Protein AF-A0A7S6MC60-F1 (afdb_monomer_lite)

Structure (mmCIF, N/CA/C/O backbone):
data_AF-A0A7S6MC60-F1
#
_entry.id   AF-A0A7S6MC60-F1
#
loop_
_atom_site.group_PDB
_atom_site.id
_atom_site.type_symbol
_atom_site.label_atom_id
_atom_site.label_alt_id
_atom_site.label_comp_id
_atom_site.label_asym_id
_atom_site.label_entity_id
_atom_site.label_seq_id
_atom_site.pdbx_PDB_ins_code
_atom_site.Cartn_x
_atom_site.Cartn_y
_atom_site.Cartn_z
_atom_site.occupancy
_atom_site.B_iso_or_equiv
_atom_site.auth_seq_id
_atom_site.auth_comp_id
_atom_site.auth_asym_id
_atom_site.auth_atom_id
_atom_site.pdbx_PDB_model_num
ATOM 1 N N . MET A 1 1 ? -54.151 -25.146 56.500 1.00 46.50 1 MET A N 1
ATOM 2 C CA . MET A 1 1 ? -52.822 -24.507 56.371 1.00 46.50 1 MET A CA 1
ATOM 3 C C . MET A 1 1 ? -52.352 -24.653 54.926 1.00 46.50 1 MET A C 1
ATOM 5 O O . MET A 1 1 ? -52.074 -25.768 54.509 1.00 46.50 1 MET A O 1
ATOM 9 N N . ARG A 1 2 ? -52.364 -23.575 54.129 1.00 43.38 2 ARG A N 1
ATOM 10 C CA . ARG A 1 2 ? -51.933 -23.586 52.716 1.00 43.38 2 ARG A CA 1
ATOM 11 C C . ARG A 1 2 ? -50.497 -23.059 52.630 1.00 43.38 2 ARG A C 1
ATOM 13 O O . ARG A 1 2 ? -50.259 -21.909 52.979 1.00 43.38 2 ARG A O 1
ATOM 20 N N . ARG A 1 3 ? -49.551 -23.901 52.200 1.00 53.25 3 ARG A N 1
ATOM 21 C CA . ARG A 1 3 ? -48.164 -23.510 51.899 1.00 53.25 3 ARG A CA 1
ATOM 22 C C . ARG A 1 3 ? -48.101 -22.968 50.470 1.00 53.25 3 ARG A C 1
ATOM 24 O O . ARG A 1 3 ? -48.408 -23.696 49.532 1.00 53.25 3 ARG A O 1
ATOM 31 N N . ILE A 1 4 ? -47.710 -21.705 50.325 1.00 55.50 4 ILE A N 1
ATOM 32 C CA . ILE A 1 4 ? -47.399 -21.062 49.044 1.00 55.50 4 ILE A CA 1
ATOM 33 C C . ILE A 1 4 ? -45.894 -21.235 48.818 1.00 55.50 4 ILE A C 1
ATOM 35 O O . ILE A 1 4 ? -45.091 -20.700 49.581 1.00 55.50 4 ILE A O 1
ATOM 39 N N . ILE A 1 5 ? -45.514 -22.018 47.808 1.00 55.00 5 ILE A N 1
ATOM 40 C CA . ILE A 1 5 ? -44.117 -22.214 47.403 1.00 55.00 5 ILE A CA 1
ATOM 41 C C . ILE A 1 5 ? -43.801 -21.141 46.357 1.00 55.00 5 ILE A C 1
ATOM 43 O O . ILE A 1 5 ? -44.327 -21.182 45.249 1.00 55.00 5 ILE A O 1
ATOM 47 N N . HIS A 1 6 ? -42.975 -20.161 46.725 1.00 49.56 6 HIS A N 1
ATOM 48 C CA . HIS A 1 6 ? -42.449 -19.163 45.796 1.00 49.56 6 HIS A CA 1
ATOM 49 C C . HIS A 1 6 ? -41.270 -19.780 45.036 1.00 49.56 6 HIS A C 1
ATOM 51 O O . HIS A 1 6 ? -40.177 -19.922 45.581 1.00 49.56 6 HIS A O 1
ATOM 57 N N . GLY A 1 7 ? -41.509 -20.186 43.788 1.00 44.38 7 GLY A N 1
ATOM 58 C CA . GLY A 1 7 ? -40.456 -20.586 42.858 1.00 44.38 7 GLY A CA 1
ATOM 59 C C . GLY A 1 7 ? -39.702 -19.352 42.369 1.00 44.38 7 GLY A C 1
ATOM 60 O O . GLY A 1 7 ? -40.225 -18.590 41.561 1.00 44.38 7 GLY A O 1
ATOM 61 N N . GLY A 1 8 ? -38.491 -19.142 42.886 1.00 43.47 8 GLY A N 1
ATOM 62 C CA . GLY A 1 8 ? -37.583 -18.102 42.414 1.00 43.47 8 GLY A CA 1
ATOM 63 C C . GLY A 1 8 ? -37.073 -18.432 41.013 1.00 43.47 8 GLY A C 1
ATOM 64 O O . GLY A 1 8 ? -36.365 -19.418 40.820 1.00 43.47 8 GLY A O 1
ATOM 65 N N . LEU A 1 9 ? -37.441 -17.604 40.038 1.00 47.47 9 LEU A N 1
ATOM 66 C CA . LEU A 1 9 ? -36.880 -17.618 38.693 1.00 47.47 9 LEU A CA 1
ATOM 67 C C . LEU A 1 9 ? -35.435 -17.106 38.767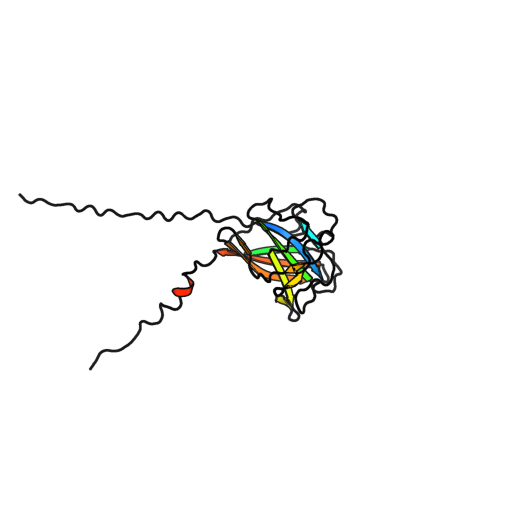 1.00 47.47 9 LEU A C 1
ATOM 69 O O . LEU A 1 9 ? -35.199 -15.910 38.926 1.00 47.47 9 LEU A O 1
ATOM 73 N N . MET A 1 10 ? -34.466 -18.014 38.677 1.00 44.56 10 MET A N 1
ATOM 74 C CA . MET A 1 10 ? -33.053 -17.662 38.570 1.00 44.56 10 MET A CA 1
ATOM 75 C C . MET A 1 10 ? -32.755 -17.318 37.107 1.00 44.56 10 MET A C 1
ATOM 77 O O . MET A 1 10 ? -32.640 -18.200 36.259 1.00 44.56 10 MET A O 1
ATOM 81 N N . VAL A 1 11 ? -32.687 -16.024 36.796 1.00 46.78 11 VAL A N 1
ATOM 82 C CA . VAL A 1 11 ? -32.248 -15.542 35.481 1.00 46.78 11 VAL A CA 1
ATOM 83 C C . VAL A 1 11 ? -30.729 -15.677 35.421 1.00 46.78 11 VAL A C 1
ATOM 85 O O . VAL A 1 11 ? -30.001 -14.941 36.084 1.00 46.78 11 VAL A O 1
ATOM 88 N N . LEU A 1 12 ? -30.253 -16.650 34.647 1.00 45.44 12 LEU A N 1
ATOM 89 C CA . LEU A 1 12 ? -28.838 -16.831 34.344 1.00 45.44 12 LEU A CA 1
ATOM 90 C C . LEU A 1 12 ? -28.432 -15.757 33.320 1.00 45.44 12 LEU A C 1
ATOM 92 O O . LEU A 1 12 ? -28.689 -15.895 32.126 1.00 45.44 12 LEU A O 1
ATOM 96 N N . ALA A 1 13 ? -27.854 -14.650 33.785 1.00 49.41 13 ALA A N 1
ATOM 97 C CA . ALA A 1 13 ? -27.271 -13.648 32.900 1.00 49.41 13 ALA A CA 1
ATOM 98 C C . ALA A 1 13 ? -25.959 -14.205 32.328 1.00 49.41 13 ALA A C 1
ATOM 100 O O . ALA A 1 13 ? -24.947 -14.266 33.024 1.00 49.41 13 ALA A O 1
ATOM 101 N N . ALA A 1 14 ? -25.979 -14.646 31.070 1.00 53.31 14 ALA A N 1
ATOM 102 C CA . ALA A 1 14 ? -24.759 -14.959 30.339 1.00 53.31 14 ALA A CA 1
ATOM 103 C C . ALA A 1 14 ? -24.030 -13.643 30.033 1.00 53.31 14 ALA A C 1
ATOM 105 O O . ALA A 1 14 ? -24.448 -12.870 29.172 1.00 53.31 14 ALA A O 1
ATOM 106 N N . SER A 1 15 ? -22.953 -13.366 30.763 1.00 47.91 15 SER A N 1
ATOM 107 C CA . SER A 1 15 ? -22.016 -12.301 30.428 1.00 47.91 15 SER A CA 1
ATOM 108 C C . SER A 1 15 ? -21.261 -12.695 29.159 1.00 47.91 15 SER A C 1
ATOM 110 O O . SER A 1 15 ? -20.365 -13.534 29.187 1.00 47.91 15 SER A O 1
ATOM 112 N N . VAL A 1 16 ? -21.634 -12.094 28.029 1.00 49.34 16 VAL A N 1
ATOM 113 C CA . VAL A 1 16 ? -20.835 -12.160 26.803 1.00 49.34 16 VAL A CA 1
ATOM 114 C C . VAL A 1 16 ? -19.623 -11.259 27.022 1.00 49.34 16 VAL A C 1
ATOM 116 O O . VAL A 1 16 ? -19.734 -10.036 26.974 1.00 49.34 16 VAL A O 1
ATOM 119 N N . SER A 1 17 ? -18.469 -11.850 27.325 1.00 45.97 17 SER A N 1
ATOM 120 C CA . SER A 1 17 ? -17.206 -11.118 27.306 1.00 45.97 17 SER A CA 1
ATOM 121 C C . SER A 1 17 ? -16.861 -10.814 25.850 1.00 45.97 17 SER A C 1
ATOM 123 O O . SER A 1 17 ? -16.467 -11.712 25.104 1.00 45.97 17 SER A O 1
ATOM 125 N N . LEU A 1 18 ? -17.028 -9.561 25.434 1.00 53.09 18 LEU A N 1
ATOM 126 C CA . LEU A 1 18 ? -16.421 -9.070 24.203 1.00 53.09 18 LEU A CA 1
ATOM 127 C C . LEU A 1 18 ? -14.907 -9.092 24.432 1.00 53.09 18 LEU A C 1
ATOM 129 O O . LEU A 1 18 ? -14.402 -8.370 25.292 1.00 53.09 18 LEU A O 1
ATOM 133 N N . ALA A 1 19 ? -14.193 -9.976 23.733 1.00 58.09 19 ALA A N 1
ATOM 134 C CA . ALA A 1 19 ? -12.740 -9.889 23.681 1.00 58.09 19 ALA A CA 1
ATOM 135 C C . ALA A 1 19 ? -12.373 -8.496 23.150 1.00 58.09 19 ALA A C 1
ATOM 137 O O . ALA A 1 19 ? -13.022 -8.007 22.223 1.00 58.09 19 ALA A O 1
ATOM 138 N N . ALA A 1 20 ? -11.377 -7.848 23.757 1.00 61.12 20 ALA A N 1
ATOM 139 C CA . ALA A 1 20 ? -10.865 -6.587 23.241 1.00 61.12 20 ALA A CA 1
ATOM 140 C C . ALA A 1 20 ? -10.421 -6.804 21.786 1.00 61.12 20 ALA A C 1
ATOM 142 O O . ALA A 1 20 ? -9.599 -7.679 21.508 1.00 61.12 20 ALA A O 1
ATOM 143 N N . GLN A 1 21 ? -11.035 -6.057 20.872 1.00 71.88 21 GLN A N 1
ATOM 144 C CA . GLN A 1 21 ? -10.693 -6.042 19.455 1.00 71.88 21 GLN A CA 1
ATOM 145 C C . GLN A 1 21 ? -9.250 -5.539 19.335 1.00 71.88 21 GLN A C 1
ATOM 147 O O . GLN A 1 21 ? -8.902 -4.552 19.985 1.00 71.88 21 GLN A O 1
ATOM 152 N N . ALA A 1 22 ? -8.393 -6.239 18.588 1.00 79.00 22 ALA A N 1
ATOM 153 C CA . ALA A 1 22 ? -7.028 -5.755 18.407 1.00 79.00 22 ALA A CA 1
ATOM 154 C C . ALA A 1 22 ? -7.021 -4.529 17.493 1.00 79.00 22 ALA A C 1
ATOM 156 O O . ALA A 1 22 ? -7.722 -4.495 16.478 1.00 79.00 22 ALA A O 1
ATOM 157 N N . ASP A 1 23 ? -6.188 -3.556 17.840 1.00 90.12 23 ASP A N 1
ATOM 158 C CA . ASP A 1 23 ? -5.912 -2.413 16.986 1.00 90.12 23 ASP A CA 1
ATOM 159 C C . ASP A 1 23 ? -5.128 -2.867 15.745 1.00 90.12 23 ASP A C 1
ATOM 161 O O . ASP A 1 23 ? -4.190 -3.662 15.839 1.00 90.12 23 ASP A O 1
ATOM 165 N N . ILE A 1 24 ? -5.500 -2.346 14.572 1.00 93.50 24 ILE A N 1
ATOM 166 C CA . ILE A 1 24 ? -4.701 -2.489 13.350 1.00 93.50 24 ILE A CA 1
ATOM 167 C C . ILE A 1 24 ? -4.010 -1.164 13.081 1.00 93.50 24 ILE A C 1
ATOM 169 O O . ILE A 1 24 ? -4.656 -0.120 13.006 1.00 93.50 24 ILE A O 1
ATOM 173 N N . TYR A 1 25 ? -2.708 -1.215 12.851 1.00 94.81 25 TYR A N 1
ATOM 174 C CA . TYR A 1 25 ? -1.922 -0.063 12.443 1.00 94.81 25 TYR A CA 1
ATOM 175 C C . TYR A 1 25 ? -1.425 -0.228 11.008 1.00 94.81 25 TYR A C 1
ATOM 177 O O . TYR A 1 25 ? -0.925 -1.294 10.672 1.00 94.81 25 TYR A O 1
ATOM 185 N N . LEU A 1 26 ? -1.513 0.816 10.176 1.00 94.75 26 LEU A N 1
ATOM 186 C CA . LEU A 1 26 ? -0.735 0.936 8.935 1.00 94.75 26 LEU A CA 1
ATOM 187 C C . LEU A 1 26 ? 0.652 1.470 9.298 1.00 94.75 26 LEU A C 1
ATOM 189 O O . LEU A 1 26 ? 0.781 2.633 9.692 1.00 94.75 26 LEU A O 1
ATOM 193 N N . THR A 1 27 ? 1.666 0.615 9.188 1.00 92.31 27 THR A N 1
ATOM 194 C CA . THR A 1 27 ? 3.013 0.861 9.735 1.00 92.31 27 THR A CA 1
ATOM 195 C C . THR A 1 27 ? 4.042 1.194 8.664 1.00 92.31 27 THR A C 1
ATOM 197 O O . THR A 1 27 ? 5.064 1.805 8.964 1.00 92.31 27 THR A O 1
ATOM 200 N N . SER A 1 28 ? 3.769 0.855 7.405 1.00 91.12 28 SER A N 1
ATOM 201 C CA . SER A 1 28 ? 4.567 1.287 6.259 1.00 91.12 28 SER A CA 1
ATOM 202 C C . SER A 1 28 ? 3.788 1.117 4.951 1.00 91.12 28 SER A C 1
ATOM 204 O O . SER A 1 28 ? 2.822 0.352 4.885 1.00 91.12 28 SER A O 1
ATOM 206 N N . ALA A 1 29 ? 4.220 1.825 3.909 1.00 91.44 29 ALA A N 1
ATOM 207 C CA . ALA A 1 29 ? 3.845 1.568 2.532 1.00 91.44 29 ALA A CA 1
ATOM 208 C C . ALA A 1 29 ? 5.026 1.793 1.581 1.00 91.44 29 ALA A C 1
ATOM 210 O O . ALA A 1 29 ? 5.886 2.638 1.822 1.00 91.44 29 ALA A O 1
ATOM 211 N N . ASN A 1 30 ? 5.021 1.108 0.447 1.00 89.62 30 ASN A N 1
ATOM 212 C CA . ASN A 1 30 ? 5.922 1.376 -0.665 1.00 89.62 30 ASN A CA 1
ATOM 213 C C . ASN A 1 30 ? 5.114 1.488 -1.955 1.00 89.62 30 ASN A C 1
ATOM 215 O O . ASN A 1 30 ? 4.108 0.813 -2.136 1.00 89.62 30 ASN A O 1
ATOM 219 N N . ALA A 1 31 ? 5.562 2.337 -2.864 1.00 90.19 31 ALA A N 1
ATOM 220 C CA . ALA A 1 31 ? 5.040 2.448 -4.209 1.00 90.19 31 ALA A CA 1
ATOM 221 C C . ALA A 1 31 ? 6.146 2.113 -5.208 1.00 90.19 31 ALA A C 1
ATOM 223 O O . ALA A 1 31 ? 7.3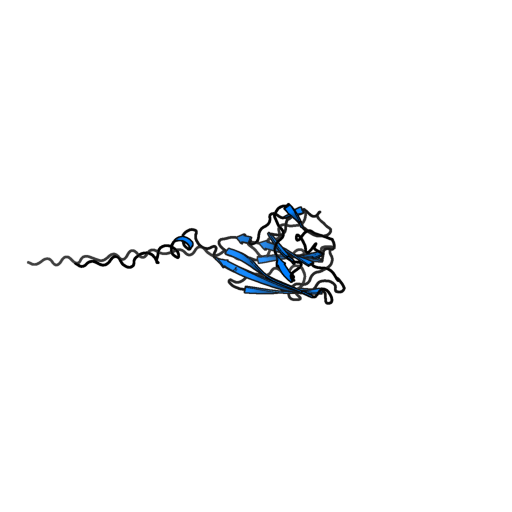06 2.477 -5.015 1.00 90.19 31 ALA A O 1
ATOM 224 N N . TRP A 1 32 ? 5.789 1.443 -6.296 1.00 89.62 32 TRP A N 1
ATOM 225 C CA . TRP A 1 32 ? 6.718 1.090 -7.371 1.00 89.62 32 TRP A CA 1
ATOM 226 C C . TRP A 1 32 ? 5.999 1.087 -8.713 1.00 89.62 32 TRP A C 1
ATOM 228 O O . TRP A 1 32 ? 4.769 1.108 -8.762 1.00 89.62 32 TRP A O 1
ATOM 238 N N . ILE A 1 33 ? 6.768 1.095 -9.799 1.00 89.62 33 ILE A N 1
ATOM 239 C CA . ILE A 1 33 ? 6.243 0.958 -11.157 1.00 89.62 33 ILE A CA 1
ATOM 240 C C . ILE A 1 33 ? 5.855 -0.498 -11.366 1.00 89.62 33 ILE A C 1
ATOM 242 O O . ILE A 1 33 ? 6.669 -1.399 -11.172 1.00 89.62 33 ILE A O 1
ATOM 246 N N . VAL A 1 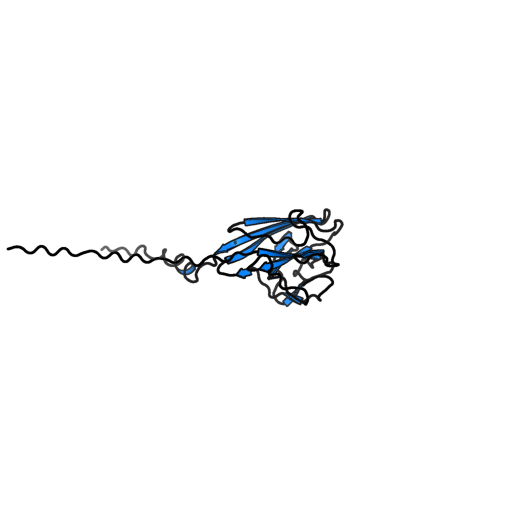34 ? 4.628 -0.733 -11.808 1.00 91.50 34 VAL A N 1
ATOM 247 C CA . VAL A 1 34 ? 4.064 -2.073 -11.947 1.00 91.50 34 VAL A CA 1
ATOM 248 C C . VAL A 1 34 ? 3.871 -2.446 -13.414 1.00 91.50 34 VAL A C 1
ATOM 250 O O . VAL A 1 34 ? 3.664 -1.590 -14.270 1.00 91.50 34 VAL A O 1
ATOM 253 N N . ASN A 1 35 ? 3.892 -3.742 -13.712 1.00 91.00 35 ASN A N 1
ATOM 254 C CA . ASN A 1 35 ? 3.306 -4.267 -14.936 1.00 91.00 35 ASN A CA 1
ATOM 255 C C . ASN A 1 35 ? 1.776 -4.383 -14.756 1.00 91.00 35 ASN A C 1
ATOM 257 O O . ASN A 1 35 ? 1.324 -5.236 -13.984 1.00 91.00 35 ASN A O 1
ATOM 261 N N . PRO A 1 36 ? 0.960 -3.593 -15.479 1.00 88.94 36 PRO A N 1
ATOM 262 C CA . PRO A 1 36 ? -0.495 -3.556 -15.289 1.00 88.94 36 PRO A CA 1
ATOM 263 C C . PRO A 1 36 ? -1.211 -4.845 -15.719 1.00 88.94 36 PRO A C 1
ATOM 265 O O . PRO A 1 36 ? -2.410 -4.987 -15.495 1.00 88.94 36 PRO A O 1
ATOM 268 N N . ASN A 1 37 ? -0.508 -5.795 -16.346 1.00 89.75 37 ASN A N 1
ATOM 269 C CA . ASN A 1 37 ? -1.098 -7.071 -16.751 1.00 89.75 37 ASN A CA 1
ATOM 270 C C . ASN A 1 37 ? -1.148 -8.100 -15.616 1.00 89.75 37 ASN A C 1
ATOM 272 O O . ASN A 1 37 ? -1.936 -9.039 -15.686 1.00 89.75 37 ASN A O 1
ATOM 276 N N . ASN A 1 38 ? -0.268 -7.989 -14.619 1.00 90.25 38 ASN A N 1
ATOM 277 C CA . ASN A 1 38 ? -0.128 -9.018 -13.584 1.00 90.25 38 ASN A CA 1
ATOM 278 C C . ASN A 1 38 ? 0.224 -8.482 -12.190 1.00 90.25 38 ASN A C 1
ATOM 280 O O . ASN A 1 38 ? 0.232 -9.263 -11.241 1.00 90.25 38 ASN A O 1
ATOM 284 N N . GLY A 1 39 ? 0.520 -7.190 -12.044 1.00 90.94 39 GLY A N 1
ATOM 285 C CA . GLY A 1 39 ? 0.911 -6.610 -10.765 1.00 90.94 39 GLY A CA 1
ATOM 286 C C . GLY A 1 39 ? 2.392 -6.804 -10.411 1.00 90.94 39 GLY A C 1
ATOM 287 O O . GLY A 1 39 ? 2.779 -6.507 -9.282 1.00 90.94 39 GLY A O 1
ATOM 288 N N . SER A 1 40 ? 3.230 -7.310 -11.328 1.00 92.75 40 SER A N 1
ATOM 289 C CA . SER A 1 40 ? 4.652 -7.543 -11.044 1.00 92.75 40 SER A CA 1
ATOM 290 C C . SER A 1 40 ? 5.434 -6.240 -10.954 1.00 92.75 40 SER A C 1
ATOM 292 O O . SER A 1 40 ? 5.127 -5.284 -11.669 1.00 92.75 40 SER A O 1
ATOM 294 N N . ASN A 1 41 ? 6.492 -6.212 -10.144 1.00 91.00 41 ASN A N 1
ATOM 295 C CA . ASN A 1 41 ? 7.423 -5.091 -10.151 1.00 91.00 41 ASN A CA 1
ATOM 296 C C . ASN A 1 41 ? 8.049 -4.918 -11.545 1.00 91.00 41 ASN A C 1
ATOM 298 O O . ASN A 1 41 ? 8.476 -5.885 -12.177 1.00 91.00 41 ASN A O 1
ATOM 302 N N . ALA A 1 42 ? 8.079 -3.678 -12.021 1.00 88.69 42 ALA A N 1
ATOM 303 C CA . ALA A 1 42 ? 8.732 -3.262 -13.256 1.00 88.69 42 ALA A CA 1
ATOM 304 C C . ALA A 1 42 ? 9.825 -2.207 -13.003 1.00 88.69 42 ALA A C 1
ATOM 306 O O . ALA A 1 42 ? 10.550 -1.845 -13.931 1.00 88.69 42 ALA A O 1
ATOM 307 N N . GLY A 1 43 ? 9.980 -1.737 -11.759 1.00 85.56 43 GLY A N 1
ATOM 308 C CA . GLY A 1 43 ? 11.080 -0.880 -11.329 1.00 85.56 43 GLY A CA 1
ATOM 309 C C . GLY A 1 43 ? 10.648 0.260 -10.411 1.00 85.56 43 GLY A C 1
ATOM 310 O O . GLY A 1 43 ? 9.470 0.480 -10.154 1.00 85.56 43 GLY A O 1
ATOM 311 N N . GLY A 1 44 ? 11.630 1.032 -9.946 1.00 78.19 44 GLY A N 1
ATOM 312 C CA . GLY A 1 44 ? 11.400 2.137 -9.015 1.00 78.19 44 GLY A CA 1
ATOM 313 C C . GLY A 1 44 ? 10.985 1.664 -7.619 1.00 78.19 44 GLY A C 1
ATOM 314 O O . GLY A 1 44 ? 10.435 0.585 -7.437 1.00 78.19 44 GLY A O 1
ATOM 315 N N . ALA A 1 45 ? 11.276 2.484 -6.619 1.00 80.88 45 ALA A N 1
ATOM 316 C CA . ALA A 1 45 ? 10.803 2.267 -5.262 1.00 80.88 45 ALA A CA 1
ATOM 317 C C . ALA A 1 45 ? 10.735 3.616 -4.549 1.00 80.88 45 ALA A C 1
ATOM 319 O O . ALA A 1 45 ? 11.739 4.323 -4.437 1.00 80.88 45 ALA A O 1
ATOM 320 N N . TRP A 1 46 ? 9.539 3.964 -4.091 1.00 83.12 46 TRP A N 1
ATOM 321 C CA . TRP A 1 46 ? 9.280 5.090 -3.204 1.00 83.12 46 TRP A CA 1
ATOM 322 C C . TRP A 1 46 ? 8.671 4.551 -1.929 1.00 83.12 46 TRP A C 1
ATOM 324 O O . TRP A 1 46 ? 7.780 3.711 -1.976 1.00 83.12 46 TRP A O 1
ATOM 334 N N . GLU A 1 47 ? 9.138 5.031 -0.791 1.00 80.31 47 GLU A N 1
ATOM 335 C CA . GLU A 1 47 ? 8.835 4.403 0.486 1.00 80.31 47 GLU A CA 1
ATOM 336 C C . GLU A 1 47 ? 8.351 5.417 1.505 1.00 80.31 47 GLU A C 1
ATOM 338 O O . GLU A 1 47 ? 8.875 6.528 1.634 1.00 80.31 47 GLU A O 1
ATOM 343 N N . PHE A 1 48 ? 7.343 4.982 2.245 1.00 75.12 48 PHE A N 1
ATOM 344 C CA . PHE A 1 48 ? 6.904 5.552 3.493 1.00 75.12 48 PHE A CA 1
ATOM 345 C C . PHE A 1 48 ? 7.095 4.482 4.565 1.00 75.12 48 PHE A C 1
ATOM 347 O O . PHE A 1 48 ? 6.452 3.435 4.557 1.00 75.12 48 PHE A O 1
ATOM 354 N N . GLU A 1 49 ? 7.976 4.733 5.514 1.00 70.44 49 GLU A N 1
ATOM 355 C CA . GLU A 1 49 ? 8.332 3.772 6.554 1.00 70.44 49 GLU A CA 1
ATOM 356 C C . GLU A 1 49 ? 8.211 4.423 7.927 1.00 70.44 49 GLU A C 1
ATOM 358 O O . GLU A 1 49 ? 8.408 5.634 8.079 1.00 70.44 49 GLU A O 1
ATOM 363 N N . ASN A 1 50 ? 7.908 3.614 8.942 1.00 67.06 50 ASN A N 1
ATOM 364 C CA . ASN A 1 50 ? 7.974 4.059 10.328 1.00 67.06 50 ASN A CA 1
ATOM 365 C C . ASN A 1 50 ? 9.412 4.032 10.899 1.00 67.06 50 ASN A C 1
ATOM 367 O O . ASN A 1 50 ? 9.609 4.429 12.046 1.00 67.06 50 ASN A O 1
ATOM 371 N N . ILE A 1 51 ? 10.415 3.600 10.122 1.00 65.94 51 ILE A N 1
ATOM 372 C CA . ILE A 1 51 ? 11.833 3.722 10.478 1.00 65.94 51 ILE A CA 1
ATOM 373 C C . ILE A 1 51 ? 12.365 5.055 9.929 1.00 65.94 51 ILE A C 1
ATOM 375 O O . ILE A 1 51 ? 12.375 5.270 8.720 1.00 65.94 51 ILE A O 1
ATOM 379 N N . PRO A 1 52 ? 12.830 5.984 10.776 1.00 64.50 52 PRO A N 1
ATOM 380 C CA . PRO A 1 52 ? 13.452 7.212 10.294 1.00 64.50 52 PRO A CA 1
ATOM 381 C C . PRO A 1 52 ? 14.793 6.940 9.586 1.00 64.50 52 PRO A C 1
ATOM 383 O O . PRO A 1 52 ? 15.602 6.152 10.073 1.00 64.50 52 PRO A O 1
ATOM 386 N N . ASN A 1 53 ? 15.081 7.706 8.525 1.00 63.03 53 ASN A N 1
ATOM 387 C CA . ASN A 1 53 ? 16.376 7.786 7.821 1.00 63.03 53 ASN A CA 1
ATOM 388 C C . ASN A 1 53 ? 16.746 6.651 6.840 1.00 63.03 53 ASN A C 1
ATOM 390 O O . ASN A 1 53 ? 17.937 6.446 6.591 1.00 63.03 53 ASN A O 1
ATOM 394 N N . GLY A 1 54 ? 15.791 5.944 6.227 1.00 64.75 54 GLY A N 1
ATOM 395 C CA . GLY A 1 54 ? 16.105 5.114 5.057 1.00 64.75 54 GLY A CA 1
ATOM 396 C C . GLY A 1 54 ? 16.641 5.938 3.875 1.00 64.75 54 GLY A C 1
ATOM 397 O O . GLY A 1 54 ? 16.347 7.125 3.732 1.00 64.75 54 GLY A O 1
ATOM 398 N N . VAL A 1 55 ? 17.440 5.303 3.009 1.00 68.38 55 VAL A N 1
ATOM 399 C CA . VAL A 1 55 ? 18.053 5.949 1.827 1.00 68.38 55 VAL A CA 1
ATOM 400 C C . VAL A 1 55 ? 17.152 5.956 0.585 1.00 68.38 55 VAL A C 1
ATOM 402 O O . VAL A 1 55 ? 17.533 6.499 -0.451 1.00 68.38 55 VAL A O 1
ATOM 405 N N . SER A 1 56 ? 15.966 5.355 0.665 1.00 71.88 56 SER A N 1
ATOM 406 C CA . SER A 1 56 ? 15.024 5.260 -0.453 1.00 71.88 56 SER A CA 1
ATOM 407 C C . SER A 1 56 ? 14.357 6.596 -0.770 1.00 71.88 56 SER A C 1
ATOM 409 O O . SER A 1 56 ? 14.237 7.467 0.096 1.00 71.88 56 SER A O 1
ATOM 411 N N . ALA A 1 57 ? 13.854 6.746 -1.999 1.00 81.06 57 ALA A N 1
ATOM 412 C CA . ALA A 1 57 ? 13.054 7.907 -2.375 1.00 81.06 57 ALA A CA 1
ATOM 413 C C . ALA A 1 57 ? 11.808 8.012 -1.481 1.00 81.06 57 ALA A C 1
ATOM 415 O O . ALA A 1 57 ? 11.164 7.012 -1.175 1.00 81.06 57 ALA A O 1
ATOM 416 N N . GLU A 1 58 ? 11.476 9.222 -1.032 1.00 85.56 58 GLU A N 1
ATOM 417 C CA . GLU A 1 58 ? 10.365 9.428 -0.101 1.00 85.56 58 GLU A CA 1
ATOM 418 C C . GLU A 1 58 ? 9.006 9.365 -0.802 1.00 85.56 58 GLU A C 1
ATOM 420 O O . GLU A 1 58 ? 8.761 10.057 -1.792 1.00 85.56 58 GLU A O 1
ATOM 425 N N . MET A 1 59 ? 8.113 8.562 -0.227 1.00 88.94 59 MET A N 1
ATOM 426 C CA . MET A 1 59 ? 6.670 8.668 -0.371 1.00 88.94 59 MET A CA 1
ATOM 427 C C . MET A 1 59 ? 6.115 9.348 0.884 1.00 88.94 59 MET A C 1
ATOM 429 O O . MET A 1 59 ? 6.481 8.996 2.003 1.00 88.94 59 MET A O 1
ATOM 433 N N . LYS A 1 60 ? 5.207 10.309 0.719 1.00 91.31 60 LYS A N 1
ATOM 434 C CA . LYS A 1 60 ? 4.489 10.946 1.833 1.00 91.31 60 LYS A CA 1
ATOM 435 C C . LYS A 1 60 ? 3.077 10.400 1.902 1.00 91.31 60 LYS A C 1
ATOM 437 O O . LYS A 1 60 ? 2.410 10.374 0.876 1.00 91.31 60 LYS A O 1
ATOM 442 N N . ILE A 1 61 ? 2.600 10.040 3.091 1.00 94.00 61 ILE A N 1
ATOM 443 C CA . ILE A 1 61 ? 1.195 9.682 3.339 1.00 94.00 61 ILE A CA 1
ATOM 444 C C . ILE A 1 61 ? 0.559 10.784 4.172 1.00 94.00 61 ILE A C 1
ATOM 446 O O . ILE A 1 61 ? 1.143 11.203 5.162 1.00 94.00 61 ILE A O 1
ATOM 450 N N . ASN A 1 62 ? -0.609 11.291 3.772 1.00 96.06 62 ASN A N 1
ATOM 451 C CA . ASN A 1 62 ? -1.329 12.368 4.468 1.00 96.06 62 ASN A CA 1
ATOM 452 C C . ASN A 1 62 ? -0.454 13.593 4.809 1.00 96.06 62 ASN A C 1
ATOM 454 O O . ASN A 1 62 ? -0.709 14.297 5.784 1.00 96.06 62 ASN A O 1
ATOM 458 N N . ASN A 1 63 ? 0.592 13.838 4.008 1.00 93.06 63 ASN A N 1
ATOM 459 C CA . ASN A 1 63 ? 1.621 14.852 4.255 1.00 93.06 63 ASN A CA 1
ATOM 460 C C . ASN A 1 63 ? 2.270 14.763 5.657 1.00 93.06 63 ASN A C 1
ATOM 462 O O . ASN A 1 63 ? 2.705 15.774 6.211 1.00 93.06 63 ASN A O 1
ATOM 466 N N . THR A 1 64 ? 2.328 13.567 6.248 1.00 91.31 64 THR A N 1
ATOM 467 C CA . THR A 1 64 ? 2.984 13.330 7.536 1.00 91.31 64 THR A CA 1
ATOM 468 C C . THR A 1 64 ? 4.467 13.004 7.348 1.00 91.31 64 THR A C 1
ATOM 470 O O . THR A 1 64 ? 4.854 12.494 6.292 1.00 91.31 64 THR A O 1
ATOM 473 N N . PRO A 1 65 ? 5.312 13.243 8.366 1.00 86.56 65 PRO A N 1
ATOM 474 C CA . PRO A 1 65 ? 6.709 12.818 8.338 1.00 86.56 65 PRO A CA 1
ATOM 475 C C . PRO A 1 65 ? 6.854 11.292 8.241 1.00 86.56 65 PRO A C 1
ATOM 477 O O . PRO A 1 65 ? 5.984 10.553 8.719 1.00 86.56 65 PRO A O 1
ATOM 480 N N . ARG A 1 66 ? 7.994 10.819 7.716 1.00 84.00 66 ARG A N 1
ATOM 481 C CA . ARG A 1 66 ? 8.461 9.440 7.951 1.00 84.00 66 ARG A CA 1
ATOM 482 C C . ARG A 1 66 ? 8.503 9.134 9.448 1.00 84.00 66 ARG A C 1
ATOM 484 O O . ARG A 1 66 ? 8.669 10.038 10.266 1.00 84.00 66 ARG A O 1
ATOM 491 N N . GLY A 1 67 ? 8.366 7.866 9.812 1.00 80.75 67 GLY A N 1
ATOM 492 C CA . GLY A 1 67 ? 8.223 7.471 11.214 1.00 80.75 67 GLY A CA 1
ATOM 493 C C . GLY A 1 67 ? 6.775 7.443 11.703 1.00 80.75 67 GLY A C 1
ATOM 494 O O . GLY A 1 67 ? 6.523 6.986 12.813 1.00 80.75 67 GLY A O 1
ATOM 495 N N . THR A 1 68 ? 5.818 7.936 10.908 1.00 89.69 68 THR A N 1
ATOM 496 C CA . THR A 1 68 ? 4.416 8.013 11.331 1.00 89.69 68 THR A CA 1
ATOM 497 C C . THR A 1 68 ? 3.702 6.689 11.074 1.00 89.69 68 THR A C 1
ATOM 499 O O . THR A 1 68 ? 3.698 6.184 9.957 1.00 89.69 68 THR A O 1
ATOM 502 N N . THR A 1 69 ? 3.039 6.171 12.103 1.00 93.06 69 THR A N 1
ATOM 503 C CA . THR A 1 69 ? 2.144 5.015 12.015 1.00 93.06 69 THR A CA 1
ATOM 504 C C . THR A 1 69 ? 0.693 5.482 12.151 1.00 93.06 69 THR A C 1
ATOM 506 O O . THR A 1 69 ? 0.409 6.390 12.935 1.00 93.06 69 THR A O 1
ATOM 509 N N . PHE A 1 70 ? -0.243 4.857 11.433 1.00 95.31 70 PHE A N 1
ATOM 510 C CA . PHE A 1 70 ? -1.662 5.224 11.482 1.00 95.31 70 PHE A CA 1
ATOM 511 C C . PHE A 1 70 ? -2.500 4.128 12.134 1.00 95.31 70 PHE A C 1
ATOM 513 O O . PHE A 1 70 ? -2.561 3.016 11.618 1.00 95.31 70 PHE A O 1
ATOM 520 N N . LEU A 1 71 ? -3.183 4.447 13.235 1.00 95.75 71 LEU A N 1
ATOM 521 C CA . LEU A 1 71 ? -4.223 3.580 13.792 1.00 95.75 71 LEU A CA 1
ATOM 522 C C . LEU A 1 71 ? -5.428 3.559 12.845 1.00 95.75 71 LEU A C 1
ATOM 524 O O . LEU A 1 71 ? -5.986 4.614 12.536 1.00 95.75 71 LEU A O 1
ATOM 528 N N . LEU A 1 72 ? -5.843 2.371 12.416 1.00 95.94 72 LEU A N 1
ATOM 529 C CA . LEU A 1 72 ? -7.007 2.192 11.560 1.00 95.94 72 LEU A CA 1
ATOM 530 C C . LEU A 1 72 ? -8.274 2.059 12.402 1.00 95.94 72 LEU A C 1
ATOM 532 O O . LEU A 1 72 ? -8.346 1.250 13.323 1.00 95.94 72 LEU A O 1
ATOM 536 N N . GLN A 1 73 ? -9.290 2.839 12.054 1.00 94.62 73 GLN A N 1
ATOM 537 C CA . GLN A 1 73 ? -10.607 2.773 12.679 1.00 94.62 73 GLN A CA 1
ATOM 538 C C . GLN A 1 73 ? -11.492 1.745 11.962 1.00 94.62 73 GLN A C 1
ATOM 540 O O . GLN A 1 73 ? -11.343 1.568 10.748 1.00 94.62 73 GLN A O 1
ATOM 545 N N . PRO A 1 74 ? -12.458 1.105 12.646 1.00 93.50 74 PRO A N 1
ATOM 546 C CA . PRO A 1 74 ? -13.504 0.342 11.974 1.00 93.50 74 PRO A CA 1
ATOM 547 C C . PRO A 1 74 ? -14.223 1.186 10.908 1.00 93.50 74 PRO A C 1
ATOM 549 O O . PRO A 1 74 ? -14.570 2.344 11.139 1.00 93.50 74 PRO A O 1
ATOM 552 N N . GLY A 1 75 ? -14.470 0.602 9.737 1.00 94.12 75 GLY A N 1
ATOM 553 C CA . GLY A 1 75 ? -14.986 1.302 8.561 1.00 94.12 75 GLY A CA 1
ATOM 554 C C . GLY A 1 75 ? -13.883 1.726 7.590 1.00 94.12 75 GLY A C 1
ATOM 555 O O . GLY A 1 75 ? -12.857 1.060 7.473 1.00 94.12 75 GLY A O 1
ATOM 556 N N . ASN A 1 76 ? -14.129 2.797 6.832 1.00 96.81 76 ASN A N 1
ATOM 557 C CA . ASN A 1 76 ? -13.228 3.253 5.774 1.00 96.81 76 ASN A CA 1
ATOM 558 C C . ASN A 1 76 ? -12.195 4.251 6.313 1.00 96.81 76 ASN A C 1
ATOM 560 O O . ASN A 1 76 ? -12.555 5.276 6.887 1.00 96.81 76 ASN A O 1
ATOM 564 N N . ASN A 1 77 ? -10.921 3.982 6.039 1.00 97.88 77 ASN A N 1
ATOM 565 C CA . ASN A 1 77 ? -9.783 4.845 6.335 1.00 97.88 77 ASN A CA 1
ATOM 566 C C . ASN A 1 77 ? -9.206 5.338 5.004 1.00 97.88 77 ASN A C 1
ATOM 568 O O . ASN A 1 77 ? -8.621 4.550 4.258 1.00 97.88 77 ASN A O 1
ATOM 572 N N . LEU A 1 78 ? -9.412 6.617 4.686 1.00 97.94 78 LEU A N 1
ATOM 573 C CA . LEU A 1 78 ? -8.926 7.239 3.454 1.00 97.94 78 LEU A CA 1
ATOM 574 C C . LEU A 1 78 ? -7.538 7.845 3.672 1.00 97.94 78 LEU A C 1
ATOM 576 O O . LEU A 1 78 ? -7.333 8.639 4.590 1.00 97.94 78 LEU A O 1
ATOM 580 N N . PHE A 1 79 ? -6.618 7.526 2.770 1.00 98.00 79 PHE A N 1
ATOM 581 C CA . PHE A 1 79 ? -5.269 8.064 2.744 1.00 98.00 79 PHE A CA 1
ATOM 582 C C . PHE A 1 79 ? -5.009 8.780 1.426 1.00 98.00 79 PHE A C 1
ATOM 584 O O . PHE A 1 79 ? -5.425 8.331 0.357 1.00 98.00 79 PHE A O 1
ATOM 591 N N . THR A 1 80 ? -4.276 9.882 1.509 1.00 96.75 80 THR A N 1
ATOM 592 C CA . THR A 1 80 ? -3.612 10.501 0.361 1.00 96.75 80 THR A CA 1
ATOM 593 C C . THR A 1 80 ? -2.144 10.120 0.391 1.00 96.75 80 THR A C 1
ATOM 595 O O . THR A 1 80 ? -1.564 9.964 1.467 1.00 96.75 80 THR A O 1
ATOM 598 N N . PHE A 1 81 ? -1.529 9.988 -0.776 1.00 94.06 81 PHE A N 1
ATOM 599 C CA . PHE A 1 81 ? -0.090 9.827 -0.861 1.00 94.06 81 PHE A CA 1
ATOM 600 C C . PHE A 1 81 ? 0.513 10.642 -1.995 1.00 94.06 81 PHE A C 1
ATOM 602 O O . PHE A 1 81 ? -0.159 10.986 -2.968 1.00 94.06 81 PHE A O 1
ATOM 609 N N . GLN A 1 82 ? 1.797 10.945 -1.851 1.00 92.06 82 GLN A N 1
ATOM 610 C CA . GLN A 1 82 ? 2.585 11.644 -2.848 1.00 92.06 82 GLN A CA 1
ATOM 611 C C . GLN A 1 82 ? 3.934 10.951 -3.024 1.00 92.06 82 GLN A C 1
ATOM 613 O O . GLN A 1 82 ? 4.660 10.742 -2.054 1.00 92.06 82 GLN A O 1
ATOM 618 N N . ILE A 1 83 ? 4.266 10.645 -4.272 1.00 88.81 83 ILE A N 1
ATOM 619 C CA . ILE A 1 83 ? 5.590 10.226 -4.736 1.00 88.81 83 ILE A CA 1
ATOM 620 C C . ILE A 1 83 ? 6.182 11.321 -5.633 1.00 88.81 83 ILE A C 1
ATOM 622 O O . ILE A 1 83 ? 5.525 12.323 -5.934 1.00 88.81 83 ILE A O 1
ATOM 626 N N . TRP A 1 84 ? 7.435 11.167 -6.060 1.00 81.56 84 TRP A N 1
ATOM 627 C CA . TRP A 1 84 ? 8.051 12.130 -6.975 1.00 81.56 84 TRP A CA 1
ATOM 628 C C . TRP A 1 84 ? 7.311 12.139 -8.330 1.00 81.56 84 TRP A C 1
ATOM 630 O O . TRP A 1 84 ? 7.183 11.107 -8.981 1.00 81.56 84 TRP A O 1
ATOM 640 N N . ALA A 1 85 ? 6.809 13.314 -8.732 1.00 63.62 85 ALA A N 1
ATOM 641 C CA . ALA A 1 85 ? 6.163 13.579 -10.021 1.00 63.62 85 ALA A CA 1
ATOM 642 C C . ALA A 1 85 ? 7.073 13.293 -11.240 1.00 63.62 85 ALA A C 1
ATOM 644 O O . ALA A 1 85 ? 8.295 13.350 -11.118 1.00 63.62 85 ALA A O 1
ATOM 645 N N . ASN A 1 86 ? 6.460 13.088 -12.419 1.00 62.97 86 ASN A N 1
ATOM 646 C CA . ASN A 1 86 ? 7.040 12.604 -13.695 1.00 62.97 86 ASN A CA 1
ATOM 647 C C . ASN A 1 86 ? 7.232 11.088 -13.824 1.00 62.97 86 ASN A C 1
ATOM 649 O O . ASN A 1 86 ? 8.176 10.616 -14.458 1.00 62.97 86 ASN A O 1
ATOM 653 N N . VAL A 1 87 ? 6.290 10.312 -13.303 1.00 61.91 87 VAL A N 1
ATOM 654 C CA . VAL A 1 87 ? 6.227 8.876 -13.568 1.00 61.91 87 VAL A CA 1
ATOM 655 C C . VAL A 1 87 ? 5.034 8.591 -14.474 1.00 61.91 87 VAL A C 1
ATOM 657 O O . VAL A 1 87 ? 3.879 8.613 -14.070 1.00 61.91 87 VAL A O 1
ATOM 660 N N . THR A 1 88 ? 5.310 8.376 -15.759 1.00 64.50 88 THR A N 1
ATOM 661 C CA . THR A 1 88 ? 4.297 8.115 -16.799 1.00 64.50 88 THR A CA 1
ATOM 662 C C . THR A 1 88 ? 3.674 6.721 -16.723 1.00 64.50 88 THR A C 1
ATOM 664 O O . THR A 1 88 ? 2.907 6.361 -17.611 1.00 64.50 88 THR A O 1
ATOM 667 N N . ASN A 1 89 ? 4.033 5.921 -15.722 1.00 68.75 89 ASN A N 1
ATOM 668 C CA . ASN A 1 89 ? 3.773 4.488 -15.701 1.00 68.75 89 ASN A CA 1
ATOM 669 C C . ASN A 1 89 ? 2.720 4.132 -14.649 1.00 68.75 89 ASN A C 1
ATOM 671 O O . ASN A 1 89 ? 2.443 4.919 -13.746 1.00 68.75 89 ASN A O 1
ATOM 675 N N . ASP A 1 90 ? 2.146 2.937 -14.763 1.00 74.69 90 ASP A N 1
ATOM 676 C CA . ASP A 1 90 ? 1.268 2.386 -13.738 1.00 74.69 90 ASP A CA 1
ATOM 677 C C . ASP A 1 90 ? 2.059 2.097 -12.462 1.00 74.69 90 ASP A C 1
ATOM 679 O O . ASP A 1 90 ? 3.226 1.696 -12.512 1.00 74.69 90 ASP A O 1
ATOM 683 N N . HIS A 1 91 ? 1.411 2.267 -11.312 1.00 85.44 91 HIS A N 1
ATOM 684 C CA . HIS A 1 91 ? 2.015 1.963 -10.022 1.00 85.44 91 HIS A CA 1
ATOM 685 C C . HIS A 1 91 ? 1.182 0.976 -9.223 1.00 85.44 91 HIS A C 1
ATOM 687 O O . HIS A 1 91 ? -0.045 0.906 -9.339 1.00 85.44 91 HIS A O 1
ATOM 693 N N . ALA A 1 92 ? 1.897 0.248 -8.378 1.00 92.25 92 ALA A N 1
ATOM 694 C CA . ALA A 1 92 ? 1.340 -0.495 -7.271 1.00 92.25 92 ALA A CA 1
ATOM 695 C C . ALA A 1 92 ? 1.689 0.199 -5.953 1.00 92.25 92 ALA A C 1
ATOM 697 O O . ALA A 1 92 ? 2.639 0.986 -5.883 1.00 92.25 92 ALA A O 1
ATOM 698 N N . ILE A 1 93 ? 0.926 -0.120 -4.913 1.00 93.44 93 ILE A N 1
ATOM 699 C CA . ILE A 1 93 ? 1.258 0.178 -3.524 1.00 93.44 93 ILE A CA 1
ATOM 700 C C . ILE A 1 93 ? 1.237 -1.119 -2.714 1.00 93.44 93 ILE A C 1
ATOM 702 O O . ILE A 1 93 ? 0.292 -1.907 -2.794 1.00 93.44 93 ILE A O 1
ATOM 706 N N . GLY A 1 94 ? 2.293 -1.335 -1.945 1.00 94.12 94 GLY A N 1
ATOM 707 C CA . GLY A 1 94 ? 2.424 -2.384 -0.948 1.00 94.12 94 GLY A CA 1
ATOM 708 C C . GLY A 1 94 ? 2.220 -1.777 0.430 1.00 94.12 94 GLY A C 1
ATOM 709 O O . GLY A 1 94 ? 2.642 -0.650 0.686 1.00 94.12 94 GLY A O 1
ATOM 710 N N . LEU A 1 95 ? 1.514 -2.493 1.297 1.00 94.56 95 LEU A N 1
ATOM 711 C CA . LEU A 1 95 ? 1.097 -2.024 2.613 1.00 94.56 95 LEU A CA 1
ATOM 712 C C . LEU A 1 95 ? 1.527 -3.019 3.688 1.00 94.56 95 LEU A C 1
ATOM 714 O O . LEU A 1 95 ? 1.276 -4.224 3.570 1.00 94.56 95 LEU A O 1
ATOM 718 N N . TRP A 1 96 ? 2.099 -2.494 4.768 1.00 93.62 96 TRP A N 1
ATOM 719 C CA . TRP A 1 96 ? 2.415 -3.246 5.978 1.00 93.62 96 TRP A CA 1
ATOM 720 C C . TRP A 1 96 ? 1.524 -2.828 7.129 1.00 93.62 96 TRP A C 1
ATOM 722 O O . TRP A 1 96 ? 1.182 -1.659 7.304 1.00 93.62 96 TRP A O 1
ATOM 732 N N . PHE A 1 97 ? 1.188 -3.820 7.940 1.00 93.62 97 PHE A N 1
ATOM 733 C CA . PHE A 1 97 ? 0.293 -3.673 9.071 1.00 93.62 97 PHE A CA 1
ATOM 734 C C . PHE A 1 97 ? 0.940 -4.225 10.332 1.00 93.62 97 PHE A C 1
ATOM 736 O O . PHE A 1 97 ? 1.847 -5.049 10.261 1.00 93.62 97 PHE A O 1
ATOM 743 N N . GLY A 1 98 ? 0.447 -3.796 11.484 1.00 91.88 98 GLY A N 1
ATOM 744 C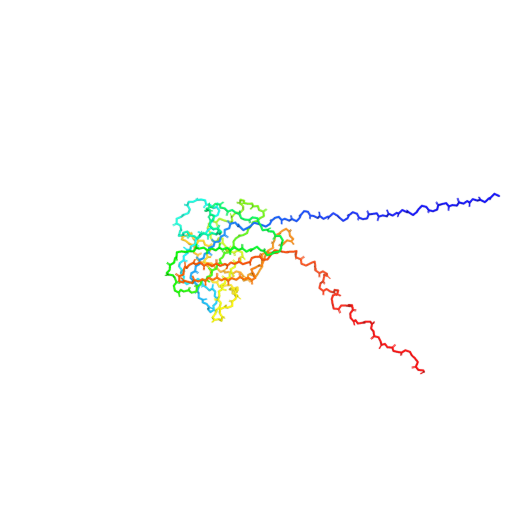 CA . GLY A 1 98 ? 0.884 -4.295 12.778 1.00 91.88 98 GLY A CA 1
ATOM 745 C C . GLY A 1 98 ? -0.238 -4.283 13.806 1.00 91.88 98 GLY A C 1
ATOM 746 O O . GLY A 1 98 ? -1.240 -3.593 13.623 1.00 91.88 98 GLY A O 1
ATOM 747 N N . ASP A 1 99 ? -0.046 -5.027 14.894 1.00 91.56 99 ASP A N 1
ATOM 748 C CA . ASP A 1 99 ? -0.896 -4.999 16.097 1.00 91.56 99 ASP A CA 1
ATOM 749 C C . ASP A 1 99 ? -0.521 -3.876 17.073 1.00 91.56 99 ASP A C 1
ATOM 751 O O . ASP A 1 99 ? -1.177 -3.670 18.091 1.00 91.56 99 ASP A O 1
ATOM 755 N N . ASN A 1 100 ? 0.560 -3.152 16.793 1.00 89.75 100 ASN A N 1
ATOM 756 C CA . ASN A 1 100 ? 0.978 -2.000 17.569 1.00 89.75 100 ASN A CA 1
ATOM 757 C C . ASN A 1 100 ? 1.705 -0.980 16.688 1.00 89.75 100 ASN A C 1
ATOM 759 O O . ASN A 1 100 ? 2.212 -1.306 15.613 1.00 89.75 100 ASN A O 1
ATOM 763 N N . ALA A 1 101 ? 1.796 0.258 17.175 1.00 86.75 101 ALA A N 1
ATOM 764 C CA . ALA A 1 101 ? 2.350 1.374 16.413 1.00 86.75 101 ALA A CA 1
ATOM 765 C C . ALA A 1 101 ? 3.834 1.205 16.018 1.00 86.75 101 ALA A C 1
ATOM 767 O O . ALA A 1 101 ? 4.293 1.826 15.058 1.00 86.75 101 ALA A O 1
ATOM 768 N N . ASN A 1 102 ? 4.573 0.367 16.748 1.00 82.19 102 ASN A N 1
ATOM 769 C CA . ASN A 1 102 ? 6.000 0.122 16.540 1.00 82.19 102 ASN A CA 1
ATOM 770 C C . ASN A 1 102 ? 6.260 -1.143 15.713 1.00 82.19 102 ASN A C 1
ATOM 772 O O . ASN A 1 102 ? 7.410 -1.432 15.385 1.00 82.19 102 ASN A O 1
ATOM 776 N N . HIS A 1 103 ? 5.218 -1.912 15.392 1.00 77.94 103 HIS A N 1
ATOM 777 C CA . HIS A 1 103 ? 5.363 -3.153 14.655 1.00 77.94 103 HIS A CA 1
ATOM 778 C C . HIS A 1 103 ? 5.572 -2.843 13.184 1.00 77.94 103 HIS A C 1
ATOM 780 O O . HIS A 1 103 ? 4.632 -2.628 12.421 1.00 77.94 103 HIS A O 1
ATOM 786 N N . PHE A 1 104 ? 6.825 -2.873 12.771 1.00 74.88 104 PHE A N 1
ATOM 787 C CA . PHE A 1 104 ? 7.169 -2.887 11.371 1.00 74.88 104 PHE A CA 1
ATOM 788 C C . PHE A 1 104 ? 8.042 -4.111 11.093 1.00 74.88 104 PHE A C 1
ATOM 790 O O . PHE A 1 104 ? 9.079 -4.260 11.743 1.00 74.88 104 PHE A O 1
ATOM 797 N N . PRO A 1 105 ? 7.626 -5.016 10.184 1.00 65.69 105 PRO A N 1
ATOM 798 C CA . PRO A 1 105 ? 8.317 -6.289 9.982 1.00 65.69 105 PRO A CA 1
ATOM 799 C C . PRO A 1 105 ? 9.742 -6.162 9.412 1.00 65.69 105 PRO A C 1
ATOM 801 O O . PRO A 1 105 ? 10.446 -7.167 9.355 1.00 65.69 105 PRO A O 1
ATOM 804 N N . GLY A 1 106 ? 10.213 -4.951 9.093 1.00 59.00 106 GLY A N 1
ATOM 805 C CA . GLY A 1 106 ? 11.634 -4.670 8.885 1.00 59.00 106 GLY A CA 1
ATOM 806 C C . GLY A 1 106 ? 12.132 -4.896 7.450 1.00 59.00 106 GLY A C 1
ATOM 807 O O . GLY A 1 106 ? 11.452 -5.530 6.643 1.00 59.00 106 GLY A O 1
ATOM 808 N N . PRO A 1 107 ? 13.345 -4.404 7.125 1.00 58.88 107 PRO A N 1
ATOM 809 C CA . PRO A 1 107 ? 14.049 -4.764 5.896 1.00 58.88 107 PRO A CA 1
ATOM 810 C C . PRO A 1 107 ? 14.616 -6.200 5.965 1.00 58.88 107 PRO A C 1
ATOM 812 O O . PRO A 1 107 ? 14.873 -6.714 7.055 1.00 58.88 107 PRO A O 1
ATOM 815 N N . ASN A 1 108 ? 14.866 -6.800 4.787 1.00 60.59 108 ASN A N 1
ATOM 816 C CA . ASN A 1 108 ? 15.228 -8.209 4.479 1.00 60.59 108 ASN A CA 1
ATOM 817 C C . ASN A 1 108 ? 14.078 -9.077 3.938 1.00 60.59 108 ASN A C 1
ATOM 819 O O . ASN A 1 108 ? 13.846 -10.191 4.405 1.00 60.59 108 ASN A O 1
ATOM 823 N N . GLY A 1 109 ? 13.385 -8.599 2.903 1.00 61.19 109 GLY A N 1
ATOM 824 C CA . GLY A 1 109 ? 12.406 -9.423 2.192 1.00 61.19 109 GLY A CA 1
ATOM 825 C C . GLY A 1 109 ? 11.101 -9.616 2.960 1.00 61.19 109 GLY A C 1
ATOM 826 O O . GLY A 1 109 ? 10.412 -10.610 2.742 1.00 61.19 109 GLY A O 1
ATOM 827 N N . ALA A 1 110 ? 10.745 -8.676 3.841 1.00 83.56 110 ALA A N 1
ATOM 828 C CA . ALA A 1 110 ? 9.381 -8.592 4.336 1.00 83.56 110 ALA A CA 1
ATOM 829 C C . ALA A 1 110 ? 8.456 -8.344 3.138 1.00 83.56 110 ALA A C 1
ATOM 831 O O . ALA A 1 110 ? 8.542 -7.311 2.476 1.00 83.56 110 ALA A O 1
ATOM 832 N N . MET A 1 111 ? 7.593 -9.308 2.821 1.00 89.44 111 MET A N 1
ATOM 833 C CA . MET A 1 111 ? 6.556 -9.072 1.819 1.00 89.44 111 MET A CA 1
ATOM 834 C C . MET A 1 111 ? 5.567 -8.036 2.360 1.00 89.44 111 MET A C 1
ATOM 836 O O . MET A 1 111 ? 5.264 -8.069 3.559 1.00 89.44 111 MET A O 1
ATOM 840 N N . PRO A 1 112 ? 5.021 -7.151 1.509 1.00 92.56 112 PRO A N 1
ATOM 841 C CA . PRO A 1 112 ? 3.827 -6.400 1.862 1.00 92.56 112 PRO A CA 1
ATOM 842 C C . PRO A 1 112 ? 2.719 -7.370 2.267 1.00 92.56 112 PRO A C 1
ATOM 844 O O . PRO A 1 112 ? 2.563 -8.427 1.658 1.00 92.56 112 PRO A O 1
ATOM 847 N N . HIS A 1 113 ? 1.924 -7.013 3.271 1.00 94.62 113 HIS A N 1
ATOM 848 C CA . HIS A 1 113 ? 0.740 -7.800 3.613 1.00 94.62 113 HIS A CA 1
ATOM 849 C C . HIS A 1 113 ? -0.322 -7.680 2.523 1.00 94.62 113 HIS A C 1
ATOM 851 O O . HIS A 1 113 ? -0.969 -8.660 2.169 1.00 94.62 113 HIS A O 1
ATOM 857 N N . LEU A 1 114 ? -0.492 -6.471 1.985 1.00 96.25 114 LEU A N 1
ATOM 858 C CA . LEU A 1 114 ? -1.381 -6.200 0.863 1.00 96.25 114 LEU A CA 1
ATOM 859 C C . LEU A 1 114 ? -0.617 -5.510 -0.251 1.00 96.25 114 LEU A C 1
ATOM 861 O O . LEU A 1 114 ? 0.137 -4.578 0.012 1.00 96.25 114 LEU A O 1
ATOM 865 N N . VAL A 1 115 ? -0.864 -5.938 -1.485 1.00 96.12 115 VAL A N 1
ATOM 866 C CA . VAL A 1 115 ? -0.417 -5.245 -2.690 1.00 96.12 115 VAL A CA 1
ATOM 867 C C . VAL A 1 115 ? -1.621 -4.946 -3.558 1.00 96.12 115 VAL A C 1
ATOM 869 O O . VAL A 1 115 ? -2.403 -5.842 -3.870 1.00 96.12 115 VAL A O 1
ATOM 872 N N . VAL A 1 116 ? -1.747 -3.693 -3.984 1.00 96.12 116 VAL A N 1
ATOM 873 C CA . VAL A 1 116 ? -2.764 -3.290 -4.955 1.00 96.12 116 VAL A CA 1
ATOM 874 C C . VAL A 1 116 ? -2.168 -2.459 -6.066 1.00 96.12 116 VAL A C 1
ATOM 876 O O . VAL A 1 116 ? -1.169 -1.770 -5.880 1.00 96.12 116 VAL A O 1
ATOM 879 N N . TYR A 1 117 ? -2.808 -2.506 -7.222 1.00 94.88 117 TYR A N 1
ATOM 880 C CA . TYR A 1 117 ? -2.445 -1.712 -8.384 1.00 94.88 117 TYR A CA 1
ATOM 881 C C . TYR A 1 117 ? -3.691 -1.389 -9.206 1.00 94.88 117 TYR A C 1
ATOM 883 O O . TYR A 1 117 ? -4.805 -1.793 -8.853 1.00 94.88 117 TYR A O 1
ATOM 891 N N . ARG A 1 118 ? -3.505 -0.638 -10.294 1.00 92.00 118 ARG A N 1
ATOM 892 C CA . ARG A 1 118 ? -4.534 -0.492 -11.322 1.00 92.00 118 ARG A CA 1
ATOM 893 C C . ARG A 1 118 ? -4.250 -1.416 -12.493 1.00 92.00 118 ARG A C 1
ATOM 895 O O . ARG A 1 118 ? -3.148 -1.387 -13.034 1.00 92.00 118 ARG A O 1
ATOM 902 N N . ASP A 1 119 ? -5.234 -2.211 -12.883 1.00 89.88 119 ASP A N 1
ATOM 903 C CA . ASP A 1 119 ? -5.117 -3.046 -14.075 1.00 89.88 119 ASP A CA 1
ATOM 904 C C . ASP A 1 119 ? -5.223 -2.228 -15.376 1.00 89.88 119 ASP A C 1
ATOM 906 O O . ASP A 1 119 ? -5.431 -1.011 -15.383 1.00 89.88 119 ASP A O 1
ATOM 910 N N . THR A 1 120 ? -5.129 -2.921 -16.510 1.00 90.31 120 THR A N 1
ATOM 911 C CA . THR A 1 120 ? -5.282 -2.325 -17.850 1.00 90.31 120 THR A CA 1
ATOM 912 C C . THR A 1 120 ? -6.654 -1.682 -18.113 1.00 90.31 120 THR A C 1
ATOM 914 O O . THR A 1 120 ? -6.800 -0.927 -19.073 1.00 90.31 120 THR A O 1
ATOM 917 N N . GLN A 1 121 ? -7.657 -1.944 -17.270 1.00 89.75 121 GLN A N 1
ATOM 918 C CA . GLN A 1 121 ? -8.991 -1.336 -17.305 1.00 89.75 121 GLN A CA 1
ATOM 919 C C . GLN A 1 121 ? -9.145 -0.213 -16.268 1.00 89.75 121 GLN A C 1
ATOM 921 O O . GLN A 1 121 ? -10.255 0.291 -16.049 1.00 89.75 121 GLN A O 1
ATOM 926 N N . ASN A 1 122 ? -8.036 0.206 -15.649 1.00 88.31 122 ASN A N 1
ATOM 927 C CA . ASN A 1 122 ? -7.977 1.233 -14.619 1.00 88.31 122 ASN A CA 1
ATOM 928 C C . ASN A 1 12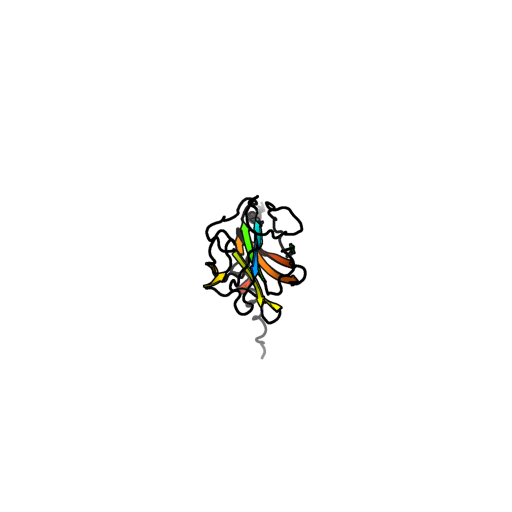2 ? -8.810 0.880 -13.366 1.00 88.31 122 ASN A C 1
ATOM 930 O O . ASN A 1 122 ? -9.278 1.781 -12.664 1.00 88.31 122 ASN A O 1
ATOM 934 N N . GLN A 1 123 ? -9.013 -0.416 -13.097 1.00 90.94 123 GLN A N 1
ATOM 935 C CA . GLN A 1 123 ? -9.718 -0.938 -11.924 1.00 90.94 123 GLN A CA 1
ATOM 936 C C . GLN A 1 123 ? -8.737 -1.352 -10.827 1.00 90.94 123 GLN A C 1
ATOM 938 O O . GLN A 1 123 ? -7.584 -1.680 -11.099 1.00 90.94 123 GLN A O 1
ATOM 943 N N . LEU A 1 124 ? -9.208 -1.358 -9.577 1.00 94.19 124 LEU A N 1
ATOM 944 C CA . LEU A 1 124 ? -8.458 -1.917 -8.453 1.00 94.19 124 LEU A CA 1
ATOM 945 C C . LEU A 1 124 ? -8.198 -3.411 -8.689 1.00 94.19 124 LEU A C 1
ATOM 947 O O . LEU A 1 124 ? -9.141 -4.182 -8.860 1.00 94.19 124 LEU A O 1
ATOM 951 N N . ALA A 1 125 ? -6.932 -3.813 -8.622 1.00 95.44 125 ALA A N 1
ATOM 952 C CA . ALA A 1 125 ? -6.510 -5.196 -8.788 1.00 95.44 125 ALA A CA 1
ATOM 953 C C . ALA A 1 125 ? -5.462 -5.604 -7.744 1.00 95.44 125 ALA A C 1
ATOM 955 O O . ALA A 1 125 ? -4.772 -4.764 -7.161 1.00 95.44 125 ALA A O 1
ATOM 956 N N . PHE A 1 126 ? -5.339 -6.917 -7.542 1.00 96.12 126 PHE A N 1
ATOM 957 C CA . PHE A 1 126 ? -4.383 -7.556 -6.637 1.00 96.12 126 PHE A CA 1
ATOM 958 C C . PHE A 1 126 ? -3.498 -8.509 -7.448 1.00 96.12 126 PHE A C 1
ATOM 960 O O . PHE A 1 126 ? -4.019 -9.196 -8.336 1.00 96.12 126 PHE A O 1
ATOM 967 N N . PRO A 1 127 ? -2.174 -8.552 -7.221 1.00 96.12 127 PRO A N 1
ATOM 968 C CA . PRO A 1 127 ? -1.321 -9.511 -7.907 1.00 96.12 127 PRO A CA 1
ATOM 969 C C . PRO A 1 127 ? -1.703 -10.942 -7.523 1.00 96.12 127 PRO A C 1
ATOM 971 O O . PRO A 1 127 ? -2.054 -11.223 -6.376 1.00 96.12 127 PRO A O 1
ATOM 974 N N . ALA A 1 128 ? -1.609 -11.862 -8.479 1.00 95.62 128 ALA A N 1
ATOM 975 C CA . ALA A 1 128 ? -1.798 -13.279 -8.198 1.00 95.62 128 ALA A CA 1
ATOM 976 C C . ALA A 1 128 ? -0.663 -13.831 -7.314 1.00 95.62 128 ALA A C 1
ATOM 978 O O . ALA A 1 128 ? 0.432 -13.267 -7.242 1.00 95.62 128 ALA A O 1
ATOM 979 N N . GLN A 1 129 ? -0.905 -14.984 -6.688 1.00 96.31 129 GLN A N 1
ATOM 980 C CA . GLN A 1 129 ? 0.133 -15.716 -5.968 1.00 96.31 129 GLN A CA 1
ATOM 981 C C . GLN A 1 129 ? 1.337 -16.010 -6.883 1.00 96.31 129 GLN A C 1
ATOM 983 O O . GLN A 1 129 ? 1.182 -16.436 -8.027 1.00 96.31 129 GLN A O 1
ATOM 988 N N . GLY A 1 130 ? 2.544 -15.802 -6.359 1.00 94.56 130 GLY A N 1
ATOM 989 C CA . GLY A 1 130 ? 3.815 -16.025 -7.048 1.00 94.56 130 GLY A CA 1
ATOM 990 C C . GLY A 1 130 ? 4.288 -14.852 -7.909 1.00 94.56 130 GLY A C 1
ATOM 991 O O . GLY A 1 130 ? 5.414 -14.893 -8.404 1.00 94.56 130 GLY A O 1
ATOM 992 N N . VAL A 1 131 ? 3.480 -13.799 -8.079 1.00 95.69 131 VAL A N 1
ATOM 993 C CA . VAL A 1 131 ? 3.914 -12.580 -8.771 1.00 95.69 131 VAL A CA 1
ATOM 994 C C . VAL A 1 131 ? 5.004 -11.888 -7.957 1.00 95.69 131 VAL A C 1
ATOM 996 O O . VAL A 1 131 ? 4.833 -11.653 -6.766 1.00 95.69 131 VAL A O 1
ATOM 999 N N . PHE A 1 132 ? 6.122 -11.543 -8.596 1.00 93.81 132 PHE A N 1
ATOM 1000 C CA . PHE A 1 132 ? 7.217 -10.842 -7.929 1.00 93.81 132 PHE A CA 1
ATOM 1001 C C . PHE A 1 132 ? 6.867 -9.369 -7.722 1.00 93.81 132 PHE A C 1
ATOM 1003 O O . PHE A 1 132 ? 6.637 -8.645 -8.692 1.00 93.81 132 PHE A O 1
ATOM 1010 N N . VAL A 1 133 ? 6.831 -8.934 -6.465 1.00 93.12 133 VAL A N 1
ATOM 1011 C CA . VAL A 1 133 ? 6.499 -7.564 -6.050 1.00 93.12 133 VAL A CA 1
ATOM 1012 C C . VAL A 1 133 ? 7.669 -6.936 -5.308 1.00 93.12 133 VAL A C 1
ATOM 1014 O O . VAL A 1 133 ? 8.529 -7.645 -4.781 1.00 93.12 133 VAL A O 1
ATOM 1017 N N . ASN A 1 134 ? 7.696 -5.605 -5.253 1.00 88.81 134 ASN A N 1
ATOM 1018 C CA . ASN A 1 134 ? 8.717 -4.904 -4.492 1.00 88.81 134 ASN A CA 1
ATOM 1019 C C . ASN A 1 134 ? 8.468 -5.066 -2.985 1.00 88.81 134 ASN A C 1
ATOM 1021 O O . ASN A 1 134 ? 7.357 -4.852 -2.501 1.00 88.81 134 ASN A O 1
ATOM 1025 N N . THR A 1 135 ? 9.509 -5.461 -2.257 1.00 83.62 135 THR A N 1
ATOM 1026 C CA . THR A 1 135 ? 9.412 -5.928 -0.866 1.00 83.62 135 THR A CA 1
ATOM 1027 C C . THR A 1 135 ? 9.884 -4.867 0.116 1.00 83.62 135 THR A C 1
ATOM 1029 O O . THR A 1 135 ? 9.252 -4.651 1.133 1.00 83.62 135 THR A O 1
ATOM 1032 N N . TRP A 1 136 ? 10.967 -4.162 -0.201 1.00 74.62 136 TRP A N 1
ATOM 1033 C CA . TRP A 1 136 ? 11.474 -3.032 0.578 1.00 74.62 136 TRP A CA 1
ATOM 1034 C C . TRP A 1 136 ? 12.550 -2.294 -0.234 1.00 74.62 136 TRP A C 1
ATOM 1036 O O . TRP A 1 136 ? 13.736 -2.291 0.118 1.00 74.62 136 TRP A O 1
ATOM 1046 N N . GLY A 1 137 ? 12.143 -1.798 -1.410 1.00 66.38 137 GLY A N 1
ATOM 1047 C CA . GLY A 1 137 ? 12.947 -0.996 -2.339 1.00 66.38 137 GLY A CA 1
ATOM 1048 C C . GLY A 1 137 ? 14.426 -1.355 -2.396 1.00 66.38 137 GLY A C 1
ATOM 1049 O O . GLY A 1 137 ? 14.778 -2.506 -2.634 1.00 66.38 137 GLY A O 1
ATOM 1050 N N . GLY A 1 138 ? 15.309 -0.366 -2.234 1.00 60.56 138 GLY A N 1
ATOM 1051 C CA . GLY A 1 138 ? 16.753 -0.523 -2.457 1.00 60.56 138 GLY A CA 1
ATOM 1052 C C . GLY A 1 138 ? 17.478 -1.480 -1.501 1.00 60.56 138 GLY A C 1
ATOM 1053 O O . GLY A 1 138 ? 18.677 -1.700 -1.676 1.00 60.56 138 GLY A O 1
ATOM 1054 N N . PHE A 1 139 ? 16.789 -2.035 -0.498 1.00 66.56 139 PHE A N 1
ATOM 1055 C CA . PHE A 1 139 ? 17.389 -2.855 0.556 1.00 66.56 139 PHE A CA 1
ATOM 1056 C C . PHE A 1 139 ? 17.047 -4.341 0.466 1.00 66.56 139 PHE A C 1
ATOM 1058 O O . PHE A 1 139 ? 17.739 -5.150 1.086 1.00 66.56 139 PHE A O 1
ATOM 1065 N N . SER A 1 140 ? 16.017 -4.727 -0.290 1.00 73.81 140 SER A N 1
ATOM 1066 C CA . SER A 1 140 ? 15.717 -6.139 -0.520 1.00 73.81 140 SER A CA 1
ATOM 1067 C C . SER A 1 140 ? 15.283 -6.427 -1.951 1.00 73.81 140 SER A C 1
ATOM 1069 O O . SER A 1 140 ? 14.634 -5.599 -2.588 1.00 73.81 140 SER A O 1
ATOM 1071 N N . PRO A 1 141 ? 15.635 -7.616 -2.473 1.00 82.81 141 PRO A N 1
ATOM 1072 C CA . PRO A 1 141 ? 15.179 -8.025 -3.789 1.00 82.81 141 PRO A CA 1
ATOM 1073 C C . PRO A 1 141 ? 13.654 -8.145 -3.816 1.00 82.81 141 PRO A C 1
ATOM 1075 O O . PRO A 1 141 ? 13.004 -8.363 -2.787 1.00 82.81 141 PRO A O 1
ATOM 1078 N N . ASP A 1 142 ? 13.091 -8.060 -5.017 1.00 90.62 142 ASP A N 1
ATOM 1079 C CA . ASP A 1 142 ? 11.700 -8.432 -5.244 1.00 90.62 142 ASP A CA 1
ATOM 1080 C C . ASP A 1 142 ? 11.446 -9.871 -4.774 1.00 90.62 142 ASP A C 1
ATOM 1082 O O . ASP A 1 142 ? 12.334 -10.729 -4.823 1.00 90.62 142 ASP A O 1
ATOM 1086 N N . GLY A 1 143 ? 10.223 -10.145 -4.330 1.00 91.50 143 GLY A N 1
ATOM 1087 C CA . GLY A 1 143 ? 9.852 -11.443 -3.778 1.00 91.50 143 GLY A CA 1
ATOM 1088 C C . GLY A 1 143 ? 8.470 -11.902 -4.226 1.00 91.50 143 GLY A C 1
ATOM 1089 O O . GLY A 1 143 ? 7.657 -11.076 -4.649 1.00 91.50 143 GLY A O 1
ATOM 1090 N N . PRO A 1 144 ? 8.202 -13.218 -4.172 1.00 94.00 144 PRO A N 1
ATOM 1091 C CA . PRO A 1 144 ? 6.934 -13.779 -4.610 1.00 94.00 144 PRO A CA 1
ATOM 1092 C C . PRO A 1 144 ? 5.816 -13.376 -3.647 1.00 94.00 144 PRO A C 1
ATOM 1094 O O . PRO A 1 144 ? 5.800 -13.787 -2.488 1.00 94.00 144 PRO A O 1
ATOM 1097 N N . TYR A 1 145 ? 4.855 -12.604 -4.144 1.00 94.75 145 TYR A N 1
ATOM 1098 C CA . TYR A 1 145 ? 3.659 -12.251 -3.399 1.00 94.75 145 TYR A CA 1
ATOM 1099 C C . TYR A 1 145 ? 2.794 -13.483 -3.151 1.00 94.75 145 TYR A C 1
ATOM 1101 O O . TYR A 1 145 ? 2.713 -14.390 -3.982 1.00 94.75 145 TYR A O 1
ATOM 1109 N N . HIS A 1 146 ? 2.125 -13.529 -2.009 1.00 93.69 146 HIS A N 1
ATOM 1110 C CA . HIS A 1 146 ? 1.332 -14.689 -1.622 1.00 93.69 146 HIS A CA 1
ATOM 1111 C C . HIS A 1 146 ? -0.123 -14.612 -2.127 1.00 93.69 146 HIS A C 1
ATOM 1113 O O . HIS A 1 146 ? -0.822 -15.626 -2.116 1.00 93.69 146 HIS A O 1
ATOM 1119 N N . GLY A 1 147 ? -0.540 -13.470 -2.687 1.00 93.06 147 GLY A N 1
ATOM 1120 C CA . GLY A 1 147 ? -1.835 -13.299 -3.352 1.00 93.06 147 GLY A CA 1
ATOM 1121 C C . GLY A 1 147 ? -2.970 -12.891 -2.413 1.00 93.06 147 GLY A C 1
ATOM 1122 O O . GLY A 1 147 ? -4.139 -13.102 -2.736 1.00 93.06 147 GLY A O 1
ATOM 1123 N N . GLU A 1 148 ? -2.651 -12.346 -1.241 1.00 95.50 148 GLU A N 1
ATOM 1124 C CA . GLU A 1 148 ? -3.645 -11.878 -0.287 1.00 95.50 148 GLU A CA 1
ATOM 1125 C C . GLU A 1 148 ? -4.448 -10.700 -0.845 1.00 95.50 148 GLU A C 1
ATOM 1127 O O . GLU A 1 148 ? -3.932 -9.744 -1.414 1.00 95.50 148 GLU A O 1
ATOM 1132 N N . THR A 1 149 ? -5.755 -10.734 -0.607 1.00 95.75 149 THR A N 1
ATOM 1133 C CA . THR A 1 149 ? -6.651 -9.599 -0.874 1.00 95.75 149 THR A CA 1
ATOM 1134 C C . THR A 1 149 ? -7.122 -8.930 0.417 1.00 95.75 149 THR A C 1
ATOM 1136 O O . THR A 1 149 ? -7.827 -7.924 0.383 1.00 95.75 149 THR A O 1
ATOM 1139 N N . SER A 1 150 ? -6.759 -9.497 1.570 1.00 95.44 150 SER A N 1
ATOM 1140 C CA . SER A 1 150 ? -7.110 -8.996 2.897 1.00 95.44 150 SER A CA 1
ATOM 1141 C C . SER A 1 150 ? -6.079 -9.425 3.940 1.00 95.44 150 SER A C 1
ATOM 1143 O O . SER A 1 150 ? -5.560 -10.536 3.865 1.00 95.44 150 SER A O 1
ATOM 1145 N N . PHE A 1 151 ? -5.840 -8.584 4.941 1.00 94.19 151 PHE A N 1
ATOM 1146 C CA . PHE A 1 151 ? -4.977 -8.877 6.085 1.00 94.19 151 PHE A CA 1
ATOM 1147 C C . PHE A 1 151 ? -5.834 -9.015 7.344 1.00 94.19 151 PHE A C 1
ATOM 1149 O O . PHE A 1 151 ? -6.749 -8.220 7.535 1.00 94.19 151 PHE A O 1
ATOM 1156 N N . THR A 1 152 ? -5.565 -10.005 8.198 1.00 93.19 152 THR A N 1
ATOM 1157 C CA . THR A 1 152 ? -6.337 -10.217 9.433 1.00 93.19 152 THR A CA 1
ATOM 1158 C C . THR A 1 152 ? -5.432 -10.244 10.654 1.00 93.19 152 THR A C 1
ATOM 1160 O O . THR A 1 152 ? -4.458 -10.993 10.681 1.00 93.19 152 THR A O 1
ATOM 1163 N N . ILE A 1 153 ? -5.788 -9.481 11.687 1.00 89.25 153 ILE A N 1
ATOM 1164 C CA . ILE A 1 153 ? -5.112 -9.500 12.986 1.00 89.25 153 ILE A CA 1
ATOM 1165 C C . ILE A 1 153 ? -6.124 -9.255 14.107 1.00 89.25 153 ILE A C 1
ATOM 1167 O O . ILE A 1 153 ? -7.028 -8.436 13.975 1.00 89.25 153 ILE A O 1
ATOM 1171 N N . GLY A 1 154 ? -6.030 -10.052 15.176 1.00 84.69 154 GLY A N 1
ATOM 1172 C CA . GLY A 1 154 ? -6.905 -9.984 16.354 1.00 84.69 154 GLY A CA 1
ATOM 1173 C C . GLY A 1 154 ? -8.407 -9.835 16.073 1.00 84.69 154 GLY A C 1
ATOM 1174 O O . GLY A 1 154 ? -9.081 -9.031 16.712 1.00 84.69 154 GLY A O 1
ATOM 1175 N N . GLY A 1 155 ? -8.926 -10.617 15.120 1.00 84.81 155 GLY A N 1
ATOM 1176 C CA . GLY A 1 155 ? -10.354 -10.664 14.772 1.00 84.81 155 GLY A CA 1
ATOM 1177 C C . GLY A 1 155 ? -10.819 -9.601 13.773 1.00 84.81 155 GLY A C 1
ATOM 1178 O O . GLY A 1 155 ? -11.971 -9.649 13.342 1.00 84.81 155 GLY A O 1
ATOM 1179 N N . MET A 1 156 ? -9.927 -8.698 13.366 1.00 90.31 156 MET A N 1
ATOM 1180 C CA . MET A 1 156 ? -10.194 -7.636 12.403 1.00 90.31 156 MET A CA 1
ATOM 1181 C C . MET A 1 156 ? -9.582 -7.938 11.050 1.00 90.31 156 MET A C 1
ATOM 1183 O O . MET A 1 156 ? -8.454 -8.414 10.972 1.00 90.31 156 MET A O 1
ATOM 1187 N N . THR A 1 157 ? -10.305 -7.606 9.986 1.00 94.06 157 THR A N 1
ATOM 1188 C CA . THR A 1 157 ? -9.865 -7.718 8.598 1.00 94.06 157 THR A CA 1
ATOM 1189 C C . THR A 1 157 ? -9.692 -6.334 7.988 1.00 94.06 157 THR A C 1
ATOM 1191 O O . THR A 1 157 ? -10.629 -5.538 7.969 1.00 94.06 157 THR A O 1
ATOM 1194 N N . ALA A 1 158 ? -8.507 -6.071 7.444 1.00 96.25 158 ALA A N 1
ATOM 1195 C CA . ALA A 1 158 ? -8.200 -4.930 6.596 1.00 96.25 158 ALA A CA 1
ATOM 1196 C C . ALA A 1 158 ? -8.270 -5.343 5.118 1.00 96.25 158 ALA A C 1
ATOM 1198 O O . ALA A 1 158 ? -7.729 -6.373 4.716 1.00 96.25 158 ALA A O 1
ATOM 1199 N N . THR A 1 159 ? -8.945 -4.546 4.295 1.00 96.88 159 THR A N 1
ATOM 1200 C CA . THR A 1 159 ? -9.065 -4.745 2.842 1.00 96.88 159 THR A CA 1
ATOM 1201 C C . THR A 1 159 ? -8.939 -3.402 2.144 1.00 96.88 159 THR A C 1
ATOM 1203 O O . THR A 1 159 ? -9.531 -2.421 2.589 1.00 96.88 159 THR A O 1
ATOM 1206 N N . VAL A 1 160 ? -8.201 -3.339 1.039 1.00 97.56 160 VAL A N 1
ATOM 1207 C CA . VAL A 1 160 ? -8.188 -2.133 0.204 1.00 97.56 160 VAL A CA 1
ATOM 1208 C C . VAL A 1 160 ? -9.420 -2.147 -0.692 1.00 97.56 160 VAL A C 1
ATOM 1210 O O . VAL A 1 160 ? -9.668 -3.131 -1.383 1.00 97.56 160 VAL A O 1
ATOM 1213 N N . THR A 1 161 ? -10.202 -1.071 -0.673 1.00 96.69 161 THR A N 1
ATOM 1214 C CA . THR A 1 161 ? -11.445 -0.968 -1.459 1.00 96.69 161 THR A CA 1
ATOM 1215 C C . THR A 1 161 ? -11.346 0.022 -2.606 1.00 96.69 161 THR A C 1
ATOM 1217 O O . THR A 1 161 ? -12.114 -0.066 -3.557 1.00 96.69 161 THR A O 1
ATOM 1220 N N . GLU A 1 162 ? -10.411 0.965 -2.523 1.00 95.94 162 GLU A N 1
ATOM 1221 C CA . GLU A 1 162 ? -10.181 1.973 -3.552 1.00 95.94 162 GLU A CA 1
ATOM 1222 C C . GLU A 1 162 ? -8.684 2.254 -3.647 1.00 95.94 162 GLU A C 1
ATOM 1224 O O . GLU A 1 162 ? -7.996 2.330 -2.627 1.00 95.94 162 GLU A O 1
ATOM 1229 N N . TYR A 1 163 ? -8.194 2.437 -4.870 1.00 95.19 163 TYR A N 1
ATOM 1230 C CA . TYR A 1 163 ? -6.833 2.871 -5.155 1.00 95.19 163 TYR A CA 1
ATOM 1231 C C . TYR A 1 163 ? -6.849 3.802 -6.359 1.00 95.19 163 TYR A C 1
ATOM 1233 O O . TYR A 1 163 ? -7.468 3.515 -7.386 1.00 95.19 163 TYR A O 1
ATOM 1241 N N . SER A 1 164 ? -6.166 4.932 -6.230 1.00 92.12 164 SER A N 1
ATOM 1242 C CA . SER A 1 164 ? -5.979 5.873 -7.314 1.00 92.12 164 SER A CA 1
ATOM 1243 C C . SER A 1 164 ? -4.588 6.499 -7.266 1.00 92.12 164 SER A C 1
ATOM 1245 O O . SER A 1 164 ? -4.006 6.713 -6.210 1.00 92.12 164 SER A O 1
ATOM 1247 N N . LEU A 1 165 ? -4.059 6.807 -8.439 1.00 88.12 165 LEU A N 1
ATOM 1248 C CA . LEU A 1 165 ? -2.846 7.576 -8.663 1.00 88.12 165 LEU A CA 1
ATOM 1249 C C . LEU A 1 165 ? -3.004 8.402 -9.938 1.00 88.12 165 LEU A C 1
ATOM 1251 O O . LEU A 1 165 ? -3.511 7.901 -10.945 1.00 88.12 165 LEU A O 1
ATOM 1255 N N . ASN A 1 166 ? -2.562 9.652 -9.892 1.00 86.19 166 ASN A N 1
ATOM 1256 C CA . ASN A 1 166 ? -2.301 10.472 -11.062 1.00 86.19 166 ASN A CA 1
ATOM 1257 C C . ASN A 1 166 ? -0.787 10.465 -11.329 1.00 86.19 166 ASN A C 1
ATOM 1259 O O . ASN A 1 166 ? -0.033 11.128 -10.619 1.00 86.19 166 ASN A O 1
ATOM 1263 N N . GLY A 1 167 ? -0.346 9.719 -12.348 1.00 75.69 167 GLY A N 1
ATOM 1264 C CA . GLY A 1 167 ? 1.082 9.568 -12.669 1.00 75.69 167 GLY A CA 1
ATOM 1265 C C . GLY A 1 167 ? 1.788 10.885 -13.024 1.00 75.69 167 GLY A C 1
ATOM 1266 O O . GLY A 1 167 ? 2.966 11.068 -12.721 1.00 75.69 167 GLY A O 1
ATOM 1267 N N . LEU A 1 168 ? 1.059 11.866 -13.572 1.00 80.69 168 LEU A N 1
ATOM 1268 C CA . LEU A 1 168 ? 1.637 13.170 -13.916 1.00 80.69 168 LEU A CA 1
ATOM 1269 C C . LEU A 1 168 ? 2.029 13.965 -12.668 1.00 80.69 168 LEU A C 1
ATOM 1271 O O . LEU A 1 168 ? 3.092 14.583 -12.639 1.00 80.69 168 LEU A O 1
ATOM 1275 N N . SER A 1 169 ? 1.186 13.948 -11.632 1.00 85.19 169 SER A N 1
ATOM 1276 C CA . SER A 1 169 ? 1.447 14.676 -10.386 1.00 85.19 169 SER A CA 1
ATOM 1277 C C . SER A 1 169 ? 2.155 13.838 -9.321 1.00 85.19 169 SER A C 1
ATOM 1279 O O . SER A 1 169 ? 2.648 14.406 -8.348 1.00 85.19 169 SER A O 1
ATOM 1281 N N . GLY A 1 170 ? 2.187 12.510 -9.469 1.00 86.88 170 GLY A N 1
ATOM 1282 C CA . GLY A 1 170 ? 2.653 11.592 -8.428 1.00 86.88 170 GLY A CA 1
ATOM 1283 C C . GLY A 1 170 ? 1.746 11.576 -7.192 1.00 86.88 170 GLY A C 1
ATOM 1284 O O . GLY A 1 170 ? 2.174 11.129 -6.134 1.00 86.88 170 GLY A O 1
ATOM 1285 N N . VAL A 1 171 ? 0.513 12.090 -7.291 1.00 91.25 171 VAL A N 1
ATOM 1286 C CA . VAL A 1 171 ? -0.441 12.167 -6.171 1.00 91.25 171 VAL A CA 1
ATOM 1287 C C . VAL A 1 171 ? -1.525 11.114 -6.339 1.00 91.25 171 VAL A C 1
ATOM 1289 O O . VAL A 1 171 ? -2.122 10.998 -7.411 1.00 91.25 171 VAL A O 1
ATOM 1292 N N . GLY A 1 172 ? -1.808 10.375 -5.272 1.00 92.81 172 GLY A N 1
ATOM 1293 C CA . GLY A 1 172 ? -2.810 9.321 -5.265 1.00 92.81 172 GLY A CA 1
ATOM 1294 C C . GLY A 1 172 ? -3.583 9.212 -3.959 1.00 92.81 172 GLY A C 1
ATOM 1295 O O . GLY A 1 172 ? -3.337 9.935 -2.990 1.00 92.81 172 GLY A O 1
ATOM 1296 N N . THR A 1 173 ? -4.539 8.292 -3.950 1.00 96.00 173 THR A N 1
ATOM 1297 C CA . THR A 1 173 ? -5.335 7.929 -2.780 1.00 96.00 173 THR A CA 1
ATOM 1298 C C . THR A 1 173 ? -5.467 6.421 -2.658 1.00 96.00 173 THR A C 1
ATOM 1300 O O . THR A 1 173 ? -5.415 5.695 -3.649 1.00 96.00 173 THR A O 1
ATOM 1303 N N . PHE A 1 174 ? -5.681 5.940 -1.441 1.00 97.25 174 PHE A N 1
ATOM 1304 C CA . PHE A 1 174 ? -6.168 4.586 -1.209 1.00 97.25 174 PHE A CA 1
ATOM 1305 C C . PHE A 1 174 ? -7.090 4.554 0.005 1.00 97.25 174 PHE A C 1
ATOM 1307 O O . PHE A 1 174 ? -6.922 5.333 0.945 1.00 97.25 174 PHE A O 1
ATOM 1314 N N . THR A 1 175 ? -8.059 3.644 -0.021 1.00 98.12 175 THR A N 1
ATOM 1315 C CA . THR A 1 175 ? -9.026 3.455 1.064 1.00 98.12 175 THR A CA 1
ATOM 1316 C C . THR A 1 175 ? -8.866 2.057 1.641 1.00 98.12 175 THR A C 1
ATOM 1318 O O . THR A 1 175 ? -8.991 1.070 0.916 1.00 98.12 175 THR A O 1
ATOM 1321 N N . ILE A 1 176 ? -8.625 1.971 2.951 1.00 98.25 176 ILE A N 1
ATOM 1322 C CA . ILE A 1 176 ? -8.592 0.708 3.694 1.00 98.25 176 ILE A CA 1
ATOM 1323 C C . ILE A 1 176 ? -9.884 0.577 4.490 1.00 98.25 176 ILE A C 1
ATOM 1325 O O . ILE A 1 176 ? -10.151 1.371 5.395 1.00 98.25 176 ILE A O 1
ATOM 1329 N N . ARG A 1 177 ? -10.673 -0.448 4.182 1.00 96.88 177 ARG A N 1
ATOM 1330 C CA . ARG A 1 177 ? -11.818 -0.846 4.991 1.00 96.88 177 ARG A CA 1
ATOM 1331 C C . ARG A 1 177 ? -11.374 -1.832 6.063 1.00 96.88 177 ARG A C 1
ATOM 1333 O O . ARG A 1 177 ? -10.790 -2.865 5.744 1.00 96.88 177 ARG A O 1
ATOM 1340 N N . VAL A 1 178 ? -11.697 -1.523 7.312 1.00 96.06 178 VAL A N 1
ATOM 1341 C CA . VAL A 1 178 ? -11.458 -2.374 8.479 1.00 96.06 178 VAL A CA 1
ATOM 1342 C C . VAL A 1 178 ? -12.795 -2.836 9.052 1.00 96.06 178 VAL A C 1
ATOM 1344 O O . VAL A 1 178 ? -13.716 -2.037 9.219 1.00 96.06 178 VAL A O 1
ATOM 1347 N N . GLY A 1 179 ? -12.940 -4.126 9.330 1.00 91.31 179 GLY A N 1
ATOM 1348 C CA . GLY A 1 179 ? -14.164 -4.678 9.911 1.00 91.31 179 GLY A CA 1
ATOM 1349 C C . GLY A 1 179 ? -13.956 -6.062 10.504 1.00 91.31 179 GLY A C 1
ATOM 1350 O O . GLY A 1 179 ? -12.901 -6.662 10.318 1.00 91.31 179 GLY A O 1
ATOM 1351 N N . ASP A 1 180 ? -14.964 -6.559 11.214 1.00 82.75 180 ASP A N 1
ATOM 1352 C CA . ASP A 1 180 ? -14.902 -7.878 11.840 1.00 82.75 180 ASP A CA 1
ATOM 1353 C C . ASP A 1 180 ? -14.794 -8.990 10.793 1.00 82.75 180 ASP A C 1
ATOM 1355 O O . ASP A 1 180 ? -15.473 -8.961 9.759 1.00 82.75 180 ASP A O 1
ATOM 1359 N N . VAL A 1 181 ? -14.002 -10.019 11.102 1.00 70.31 181 VAL A N 1
ATOM 1360 C CA . VAL A 1 181 ? -14.073 -11.292 10.379 1.00 70.31 181 VAL A CA 1
ATOM 1361 C C . VAL A 1 181 ? -15.467 -11.882 10.630 1.00 70.31 181 VAL A C 1
ATOM 1363 O O . VAL A 1 181 ? -15.812 -12.137 11.790 1.00 70.31 181 VAL A O 1
ATOM 1366 N N . PRO A 1 182 ? -16.292 -12.144 9.596 1.00 57.59 182 PRO A N 1
ATOM 1367 C CA . PRO A 1 182 ? -17.570 -12.806 9.804 1.00 57.59 182 PRO A CA 1
ATOM 1368 C C . PRO A 1 182 ? -17.342 -14.141 10.515 1.00 57.59 182 PRO A C 1
ATOM 1370 O O . PRO A 1 182 ? -16.562 -14.973 10.048 1.00 57.59 182 PRO A O 1
ATOM 1373 N N . ALA A 1 183 ? -18.028 -14.362 11.640 1.00 53.44 183 ALA A N 1
ATOM 1374 C CA . ALA A 1 183 ? -17.954 -15.644 12.327 1.00 53.44 183 ALA A CA 1
ATOM 1375 C C . ALA A 1 183 ? -18.331 -16.770 11.340 1.00 53.44 183 ALA A C 1
ATOM 1377 O O . ALA A 1 183 ? -19.299 -16.597 10.588 1.00 53.44 183 ALA A O 1
ATOM 1378 N N . PRO A 1 184 ? -17.656 -17.937 11.362 1.00 49.50 184 PRO A N 1
ATOM 1379 C CA . PRO A 1 184 ? -17.900 -19.029 10.412 1.00 49.50 184 PRO A CA 1
ATOM 1380 C C . PRO A 1 184 ? -19.370 -19.493 10.288 1.00 49.50 184 PRO A C 1
ATOM 1382 O O . PRO A 1 184 ? -19.725 -20.149 9.315 1.00 49.50 184 PRO A O 1
ATOM 1385 N N . GLY A 1 185 ? -20.249 -19.137 11.236 1.00 48.22 185 GLY A N 1
ATOM 1386 C CA . GLY A 1 185 ? -21.687 -19.441 11.207 1.00 48.22 185 GLY A CA 1
ATOM 1387 C C . GLY A 1 185 ? -22.612 -18.365 10.614 1.00 48.22 185 GLY A C 1
ATOM 1388 O O . GLY A 1 185 ? -23.780 -18.658 10.367 1.00 48.22 185 GLY A O 1
ATOM 1389 N N . ALA A 1 186 ? -22.146 -17.137 10.359 1.00 46.97 186 ALA A N 1
ATOM 1390 C CA . ALA A 1 186 ? -23.010 -16.049 9.878 1.00 46.97 186 ALA A CA 1
ATOM 1391 C C . ALA A 1 186 ? -23.455 -16.230 8.411 1.00 46.97 186 ALA A C 1
ATOM 1393 O O . ALA A 1 186 ? -24.527 -15.767 8.023 1.00 46.97 186 ALA A O 1
ATOM 1394 N N . LEU A 1 187 ? -22.682 -16.971 7.608 1.00 44.91 187 LEU A N 1
ATOM 1395 C CA . LEU A 1 187 ? -23.025 -17.297 6.217 1.00 44.91 187 LEU A CA 1
ATOM 1396 C C . LEU A 1 187 ? -24.111 -18.384 6.098 1.00 44.91 187 LEU A C 1
ATOM 1398 O O . LEU A 1 187 ? -24.798 -18.452 5.080 1.00 44.91 187 LEU A O 1
ATOM 1402 N N . ALA A 1 188 ? -24.317 -19.204 7.135 1.00 43.53 188 ALA A N 1
ATOM 1403 C CA . ALA A 1 188 ? -25.282 -20.308 7.110 1.00 43.53 188 ALA A CA 1
ATOM 1404 C C . ALA A 1 188 ? -26.736 -19.874 7.396 1.00 43.53 188 ALA A C 1
ATOM 1406 O O . ALA A 1 188 ? -27.677 -20.573 7.028 1.00 43.53 188 ALA A O 1
ATOM 1407 N N . LEU A 1 189 ? -26.951 -18.714 8.029 1.00 42.41 189 LEU A N 1
ATOM 1408 C CA . LEU A 1 189 ? -28.2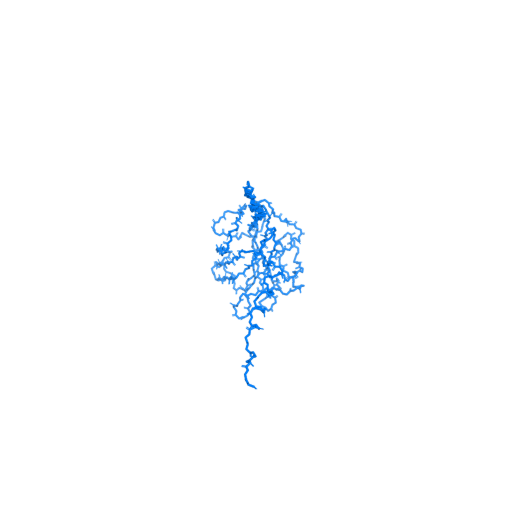95 -18.237 8.392 1.00 42.41 189 LEU A CA 1
ATOM 1409 C C . LEU A 1 189 ? -29.010 -17.461 7.275 1.00 42.41 189 LEU A C 1
ATOM 1411 O O . LEU A 1 189 ? -30.238 -17.385 7.286 1.00 42.41 189 LEU A O 1
ATOM 1415 N N . LEU A 1 190 ? -28.281 -16.947 6.281 1.00 44.97 190 LEU A N 1
ATOM 1416 C CA . LEU A 1 190 ? -28.874 -16.256 5.127 1.00 44.97 190 LEU A CA 1
ATOM 1417 C C . LEU A 1 190 ? -29.429 -17.214 4.063 1.00 44.97 190 LEU A C 1
ATOM 1419 O O . LEU A 1 190 ? -30.317 -16.831 3.307 1.00 44.97 190 LEU A O 1
ATOM 1423 N N . THR A 1 191 ? -28.975 -18.469 4.029 1.00 46.56 191 THR A N 1
ATOM 1424 C CA . THR A 1 191 ? -29.496 -19.498 3.111 1.00 46.56 191 THR A CA 1
ATOM 1425 C C . THR A 1 191 ? -30.574 -20.387 3.744 1.00 46.56 191 THR A C 1
ATOM 1427 O O . THR A 1 191 ? -31.339 -21.021 3.021 1.00 46.56 191 THR A O 1
ATOM 1430 N N . GLY A 1 192 ? -30.692 -20.410 5.079 1.00 44.81 192 GLY A N 1
ATOM 1431 C CA . GLY A 1 192 ? -31.622 -21.287 5.805 1.00 44.81 192 GLY A CA 1
ATOM 1432 C C . GLY A 1 192 ? -32.997 -20.693 6.145 1.00 44.81 192 GLY A C 1
ATOM 1433 O O . GLY A 1 192 ? -33.949 -21.445 6.344 1.00 44.81 192 GLY A O 1
ATOM 1434 N N . ALA A 1 193 ? -33.150 -19.365 6.193 1.00 47.47 193 ALA A N 1
ATOM 1435 C CA . ALA A 1 193 ? -34.408 -18.735 6.623 1.00 47.47 193 ALA A CA 1
ATOM 1436 C C . ALA A 1 193 ? -35.492 -18.642 5.523 1.00 47.47 193 ALA A C 1
ATOM 1438 O O . ALA A 1 193 ? -36.618 -18.234 5.800 1.00 47.47 193 ALA A O 1
ATOM 1439 N N . GLY A 1 194 ? -35.179 -19.025 4.278 1.00 46.06 194 GLY A N 1
ATOM 1440 C CA . GLY A 1 194 ? -36.081 -18.879 3.127 1.00 46.06 194 GLY A CA 1
ATOM 1441 C C . GLY A 1 194 ? -36.952 -20.093 2.781 1.00 46.06 194 GLY A C 1
ATOM 1442 O O . GLY A 1 194 ? -37.823 -19.969 1.923 1.00 46.06 194 GLY A O 1
ATOM 1443 N N . LEU A 1 195 ? -36.760 -21.260 3.410 1.00 45.94 195 LEU A N 1
ATOM 1444 C CA . LEU A 1 195 ? -37.391 -22.512 2.960 1.00 45.94 195 LEU A CA 1
ATOM 1445 C C . LEU A 1 195 ? -38.420 -23.098 3.940 1.00 45.94 195 LEU A C 1
ATOM 1447 O O . LEU A 1 195 ? -38.478 -24.303 4.149 1.00 45.94 195 LEU A O 1
ATOM 1451 N N . LEU A 1 196 ? -39.272 -22.264 4.532 1.00 51.72 196 LEU A N 1
ATOM 1452 C CA . LEU A 1 196 ? -40.456 -22.728 5.268 1.00 51.72 196 LEU A CA 1
ATOM 1453 C C . LEU A 1 196 ? -41.687 -21.922 4.852 1.00 51.72 196 LEU A C 1
ATOM 1455 O O . LEU A 1 196 ? -42.301 -21.207 5.637 1.00 51.72 196 LEU A O 1
ATOM 1459 N N . ALA A 1 197 ? -42.081 -22.062 3.588 1.00 46.91 197 ALA A N 1
ATOM 1460 C CA . ALA A 1 197 ? -43.416 -21.672 3.173 1.00 46.91 197 ALA A CA 1
ATOM 1461 C C . ALA A 1 197 ? -43.973 -22.613 2.098 1.00 46.91 197 ALA A C 1
ATOM 1463 O O . ALA A 1 197 ? -43.565 -22.586 0.942 1.00 46.91 197 ALA A O 1
ATOM 1464 N N . ARG A 1 198 ? -45.053 -23.301 2.498 1.00 48.00 198 ARG A N 1
ATOM 1465 C CA . ARG A 1 198 ? -46.253 -23.581 1.686 1.00 48.00 198 ARG A CA 1
ATOM 1466 C C . ARG A 1 198 ? -46.374 -24.971 1.037 1.00 48.00 198 ARG A C 1
ATOM 1468 O O . ARG A 1 198 ? -46.334 -25.120 -0.176 1.00 48.00 198 ARG A O 1
ATOM 1475 N N . GLY A 1 199 ? -46.750 -25.956 1.857 1.00 42.75 199 GLY A N 1
ATOM 1476 C CA . GLY A 1 199 ? -47.523 -27.132 1.434 1.00 42.75 199 GLY A CA 1
ATOM 1477 C C . GLY A 1 199 ? -48.914 -27.114 2.077 1.00 42.75 199 GLY A C 1
ATOM 1478 O O . GLY A 1 199 ? -49.067 -27.465 3.242 1.00 42.75 199 GLY A O 1
ATOM 1479 N N . ARG A 1 200 ? -49.915 -26.627 1.334 1.00 56.47 200 ARG A N 1
ATOM 1480 C CA . ARG A 1 200 ? -51.338 -26.531 1.713 1.00 56.47 200 ARG A CA 1
ATOM 1481 C C . ARG A 1 200 ? -51.908 -27.883 2.177 1.00 56.47 200 ARG A C 1
ATOM 1483 O O . ARG A 1 200 ? -51.833 -28.862 1.447 1.00 56.47 200 ARG A O 1
ATOM 1490 N N . ARG A 1 201 ? -52.588 -27.887 3.329 1.00 58.00 201 ARG A N 1
ATOM 1491 C CA . ARG A 1 201 ? -53.678 -28.834 3.638 1.00 58.00 201 ARG A CA 1
ATOM 1492 C C . ARG A 1 201 ? -54.985 -28.368 2.975 1.00 58.00 201 ARG A C 1
ATOM 1494 O O . ARG A 1 201 ? -55.186 -27.157 2.853 1.00 58.00 201 ARG A O 1
ATOM 1501 N N . ARG A 1 202 ? -55.880 -29.340 2.736 1.00 51.66 202 ARG A N 1
ATOM 1502 C CA . ARG A 1 202 ? -57.269 -29.321 2.205 1.00 51.66 202 ARG A CA 1
ATOM 1503 C C . ARG A 1 202 ? -57.326 -29.754 0.730 1.00 51.66 202 ARG A C 1
ATOM 1505 O O . ARG A 1 202 ? -56.639 -29.144 -0.079 1.00 51.66 202 ARG A O 1
ATOM 1512 N N . ALA A 1 203 ? -58.095 -30.764 0.328 1.00 50.09 203 ALA A N 1
ATOM 1513 C CA . ALA A 1 203 ? -59.210 -31.484 0.957 1.00 50.09 203 ALA A CA 1
ATOM 1514 C C . ALA A 1 203 ? -59.047 -33.001 0.782 1.00 50.09 203 ALA A C 1
ATOM 1516 O O . ALA A 1 203 ? -58.351 -33.393 -0.180 1.00 50.09 203 ALA A O 1
#

pLDDT: mean 79.1, std 18.09, range [42.41, 98.25]

Foldseek 3Di:
DDDDDDDDDDDDDPPPPDDPFFWKKFAWKKKAFADQAFRAGPDAIEIAHLDPDDPHFHKAKPNDDRNFMGTDDAFKDKIKIAGDADQPGWMKMAIAMDSDNPDDPDFDQAARPFIWTQHPVRDIDGGQFQRFYDRHPPRYGTGTDHGDQWDDDRQKIKGKDDWFADRRRRMIMTMIHIDGDPDPCPVVVVVPPPPPDDDDDDD

Sequence (203 aa):
MRRIIHGGLMVLAASVSLAAQADIYLTSANAWIVNPNNGSNAGGAWEFENIPNGVSAEMKINNTPRGTTFLLQPGNNLFTFQIWANVTNDHAIGLWFGDNANHFPGPNGAMPHLVVYRDTQNQLAFPAQGVFVNTWGGFSPDGPYHGETSFTIGGMTATVTEYSLNGLSGVGTFTIRVGDVPAPGALALLTGAGLLARGRRRA

Radius of gyration: 24.37 Å; chains: 1; bounding box: 77×46×74 Å

Secondary structure (DSSP, 8-state):
------------------PPPPPEEEEEEEEEEE-TTT--EEEEEEEEESSTT-SSEEPEETTPPTT--EEEPSEEEEEEEE--S---S-EEEEEEEESSTT----TTT---SEEEEE-TTS-EE-PPTT-EE-SBGGGB--EE----S-EEETTEEEEEEEEEEETTTTEEEEEEEEEEPPPTTTTTHHHHTT---------